Protein AF-A0ABD7L3B4-F1 (afdb_monomer_lite)

Structure (mmCIF, N/CA/C/O backbone):
data_AF-A0ABD7L3B4-F1
#
_entry.id   AF-A0ABD7L3B4-F1
#
loop_
_atom_site.group_PDB
_atom_site.id
_atom_site.type_symbol
_atom_site.label_atom_id
_atom_site.label_alt_id
_atom_site.label_comp_id
_atom_site.label_asym_id
_atom_site.label_entity_id
_atom_site.label_seq_id
_atom_site.pdbx_PDB_ins_code
_atom_site.Cartn_x
_atom_site.Cartn_y
_atom_site.Cartn_z
_atom_site.occupancy
_atom_site.B_iso_or_equiv
_atom_site.auth_seq_id
_atom_site.auth_comp_id
_atom_site.auth_asym_id
_atom_site.auth_atom_id
_atom_site.pdbx_PDB_model_num
ATOM 1 N N . MET A 1 1 ? 42.538 -1.163 22.822 1.00 56.12 1 MET A N 1
ATOM 2 C CA . MET A 1 1 ? 42.057 -1.159 21.427 1.00 56.12 1 MET A CA 1
ATOM 3 C C . MET A 1 1 ? 40.561 -0.920 21.520 1.00 56.12 1 MET A C 1
ATOM 5 O O . MET A 1 1 ? 39.911 -1.671 22.231 1.00 56.12 1 MET A O 1
ATOM 9 N N . SER A 1 2 ? 40.050 0.191 20.996 1.00 59.31 2 SER A N 1
ATOM 10 C CA . SER A 1 2 ? 38.614 0.494 21.022 1.00 59.31 2 SER A CA 1
ATOM 11 C C . SER A 1 2 ? 37.894 -0.407 20.018 1.00 59.31 2 SER A C 1
ATOM 13 O O . SER A 1 2 ? 38.242 -0.370 18.839 1.00 59.31 2 SER A O 1
ATOM 15 N N . ASP A 1 3 ? 36.933 -1.206 20.481 1.00 66.19 3 ASP A N 1
ATOM 16 C CA . ASP A 1 3 ? 36.069 -2.016 19.618 1.00 66.19 3 ASP A CA 1
ATOM 17 C C . ASP A 1 3 ? 35.254 -1.102 18.696 1.00 66.19 3 ASP A C 1
ATOM 19 O O . ASP A 1 3 ? 34.526 -0.221 19.157 1.00 66.19 3 ASP A O 1
ATOM 23 N N . ILE A 1 4 ? 35.394 -1.297 17.384 1.00 76.06 4 ILE A N 1
ATOM 24 C CA . ILE A 1 4 ? 34.558 -0.640 16.381 1.00 76.06 4 ILE A CA 1
ATOM 25 C C . ILE A 1 4 ? 33.362 -1.544 16.087 1.00 76.06 4 ILE A C 1
ATOM 27 O O . ILE A 1 4 ? 33.509 -2.658 15.590 1.00 76.06 4 ILE A O 1
ATOM 31 N N . THR A 1 5 ? 32.154 -1.074 16.386 1.00 68.62 5 THR A N 1
ATOM 32 C CA . THR A 1 5 ? 30.933 -1.721 15.898 1.00 68.62 5 THR A CA 1
ATOM 33 C C . THR A 1 5 ? 30.731 -1.292 14.446 1.00 68.62 5 THR A C 1
ATOM 35 O O . THR A 1 5 ? 30.412 -0.135 14.171 1.00 68.62 5 THR A O 1
ATOM 38 N N . ALA A 1 6 ? 30.987 -2.188 13.493 1.00 70.06 6 ALA A N 1
ATOM 39 C CA . ALA A 1 6 ? 30.764 -1.905 12.078 1.00 70.06 6 ALA A CA 1
ATOM 40 C C . ALA A 1 6 ? 29.253 -1.895 11.777 1.00 70.06 6 ALA A C 1
ATOM 42 O O . ALA A 1 6 ? 28.601 -2.932 11.856 1.00 70.06 6 ALA A O 1
ATOM 43 N N . ASN A 1 7 ? 28.703 -0.726 11.430 1.00 79.81 7 ASN A N 1
ATOM 44 C CA . ASN A 1 7 ? 27.262 -0.546 11.197 1.00 79.81 7 ASN A CA 1
ATOM 45 C C . ASN A 1 7 ? 26.837 -0.731 9.729 1.00 79.81 7 ASN A C 1
ATOM 47 O O . ASN A 1 7 ? 25.656 -0.930 9.461 1.00 79.81 7 ASN A O 1
ATOM 51 N N . VAL A 1 8 ? 27.770 -0.630 8.773 1.00 79.75 8 VAL A N 1
ATOM 52 C CA . VAL A 1 8 ? 27.461 -0.621 7.333 1.00 79.75 8 VAL A CA 1
ATOM 53 C C . VAL A 1 8 ? 28.414 -1.538 6.580 1.00 79.75 8 VAL A C 1
ATOM 55 O O . VAL A 1 8 ? 29.633 -1.402 6.675 1.00 79.75 8 VAL A O 1
ATOM 58 N N . VAL A 1 9 ? 27.845 -2.465 5.812 1.00 81.25 9 VAL A N 1
ATOM 59 C CA . VAL A 1 9 ? 28.594 -3.363 4.929 1.00 81.25 9 VAL A CA 1
ATOM 60 C C . VAL A 1 9 ? 28.810 -2.680 3.579 1.00 81.25 9 VAL A C 1
ATOM 62 O O . VAL A 1 9 ? 27.862 -2.182 2.972 1.00 81.25 9 VAL A O 1
ATOM 65 N N . VAL A 1 10 ? 30.049 -2.689 3.080 1.00 84.88 10 VAL A N 1
ATOM 66 C CA . VAL A 1 10 ? 30.363 -2.251 1.711 1.00 84.88 10 VAL A CA 1
ATOM 67 C C . VAL A 1 10 ? 29.842 -3.308 0.732 1.00 84.88 10 VAL A C 1
ATOM 69 O O . VAL A 1 10 ? 30.297 -4.450 0.756 1.00 84.88 10 VAL A O 1
ATOM 72 N N . SER A 1 11 ? 28.873 -2.947 -0.111 1.00 83.44 11 SER A N 1
ATOM 73 C CA . SER A 1 11 ? 28.251 -3.844 -1.098 1.00 83.44 11 SER A CA 1
ATOM 74 C C . SER A 1 11 ? 27.937 -3.107 -2.403 1.00 83.44 11 SER A C 1
ATOM 76 O O . SER A 1 11 ? 27.962 -1.878 -2.436 1.00 83.44 11 SER A O 1
ATOM 78 N N . MET A 1 12 ? 27.671 -3.853 -3.485 1.00 80.94 12 MET A N 1
ATOM 79 C CA . MET A 1 12 ? 27.253 -3.275 -4.766 1.00 80.94 12 MET A CA 1
ATOM 80 C C . MET A 1 12 ? 25.749 -2.960 -4.720 1.00 80.94 12 MET A C 1
ATOM 82 O O . MET A 1 12 ? 24.953 -3.897 -4.661 1.00 80.94 12 MET A O 1
ATOM 86 N N . PRO A 1 13 ? 25.331 -1.681 -4.771 1.00 80.69 13 PRO A N 1
ATOM 87 C CA . PRO A 1 13 ? 23.923 -1.310 -4.625 1.00 80.69 13 PRO A CA 1
ATOM 88 C C . PRO A 1 13 ? 23.110 -1.478 -5.919 1.00 80.69 13 PRO A C 1
ATOM 90 O O . PRO A 1 13 ? 21.886 -1.388 -5.893 1.00 80.69 13 PRO A O 1
ATOM 93 N N . SER A 1 14 ? 23.763 -1.684 -7.069 1.00 82.00 14 SER A N 1
ATOM 94 C CA . SER A 1 14 ? 23.075 -1.823 -8.355 1.00 82.00 14 SER A CA 1
ATOM 95 C C . SER A 1 14 ? 22.550 -3.238 -8.565 1.00 82.00 14 SER A C 1
ATOM 97 O O . SER A 1 14 ? 23.317 -4.201 -8.592 1.00 82.00 14 SER A O 1
ATOM 99 N N . GLN A 1 15 ? 21.241 -3.346 -8.781 1.00 86.19 15 GLN A N 1
ATOM 100 C CA . GLN A 1 15 ? 20.581 -4.612 -9.064 1.00 86.19 15 GLN A CA 1
ATOM 101 C C . GLN A 1 15 ? 20.799 -5.034 -10.524 1.00 86.19 15 GLN A C 1
ATOM 103 O O . GLN A 1 15 ? 20.589 -4.250 -11.451 1.00 86.19 15 GLN A O 1
ATOM 108 N N . LEU A 1 16 ? 21.179 -6.298 -10.717 1.00 91.31 16 LEU A N 1
ATOM 109 C CA . LEU A 1 16 ? 21.311 -6.936 -12.027 1.00 91.31 16 LEU A CA 1
ATOM 110 C C . LEU A 1 16 ? 20.087 -7.806 -12.349 1.00 91.31 16 LEU A C 1
ATOM 112 O O . LEU A 1 16 ? 19.478 -8.398 -11.453 1.00 91.31 16 LEU A O 1
ATOM 116 N N . PHE A 1 17 ? 19.761 -7.909 -13.637 1.00 93.94 17 PHE A N 1
ATOM 117 C CA . PHE A 1 17 ? 18.689 -8.736 -14.185 1.00 93.94 17 PHE A CA 1
ATOM 118 C C . PHE A 1 17 ? 19.269 -9.955 -14.909 1.00 93.94 17 PHE A C 1
ATOM 120 O O . PHE A 1 17 ? 20.085 -9.830 -15.830 1.00 93.94 17 PHE A O 1
ATOM 127 N N . THR A 1 18 ? 18.807 -11.145 -14.524 1.00 94.56 18 THR A N 1
ATOM 128 C CA . THR A 1 18 ? 19.180 -12.425 -15.144 1.00 94.56 18 THR A CA 1
ATOM 129 C C . THR A 1 18 ? 18.006 -13.083 -15.866 1.00 94.56 18 THR A C 1
ATOM 131 O O . THR A 1 18 ? 16.855 -12.711 -15.674 1.00 94.56 18 THR A O 1
ATOM 134 N N . LEU A 1 19 ? 18.279 -14.052 -16.738 1.00 93.19 19 LEU A N 1
ATOM 135 C CA . LEU A 1 19 ? 17.232 -14.853 -17.371 1.00 93.19 19 LEU A CA 1
ATOM 136 C C . LEU A 1 19 ? 16.524 -15.724 -16.324 1.00 93.19 19 LEU A C 1
ATOM 138 O O . LEU A 1 19 ? 17.152 -16.273 -15.420 1.00 93.19 19 LEU A O 1
ATOM 142 N N . ALA A 1 20 ? 15.222 -15.938 -16.498 1.00 90.94 20 ALA A N 1
ATOM 143 C CA . ALA A 1 20 ? 14.401 -16.670 -15.531 1.00 90.94 20 ALA A CA 1
ATOM 144 C C . ALA A 1 20 ? 14.759 -18.162 -15.418 1.00 90.94 20 ALA A C 1
ATOM 146 O O . ALA A 1 20 ? 14.477 -18.804 -14.410 1.00 90.94 20 ALA A O 1
ATOM 147 N N . ARG A 1 21 ? 15.365 -18.731 -16.468 1.00 91.56 21 ARG A N 1
ATOM 148 C CA . ARG A 1 21 ? 15.641 -20.176 -16.587 1.00 91.56 21 ARG A CA 1
ATOM 149 C C . ARG A 1 21 ? 17.126 -20.523 -16.654 1.00 91.56 21 ARG A C 1
ATOM 151 O O . ARG A 1 21 ? 17.475 -21.687 -16.820 1.00 91.56 21 ARG A O 1
ATOM 158 N N . SER A 1 22 ? 18.012 -19.532 -16.572 1.00 89.06 22 SER A N 1
ATOM 159 C CA . SER A 1 22 ? 19.458 -19.765 -16.594 1.00 89.06 22 SER A CA 1
ATOM 160 C C . SER A 1 22 ? 20.202 -18.594 -15.974 1.00 89.06 22 SER A C 1
ATOM 162 O O . SER A 1 22 ? 19.810 -17.447 -16.168 1.00 89.06 22 SER A O 1
ATOM 164 N N . PHE A 1 23 ? 21.318 -18.863 -15.302 1.00 92.19 23 PHE A N 1
ATOM 165 C CA . PHE A 1 23 ? 22.147 -17.819 -14.706 1.00 92.19 23 PHE A CA 1
ATOM 166 C C . PHE A 1 23 ? 22.982 -17.087 -15.771 1.00 92.19 23 PHE A C 1
ATOM 168 O O . PHE A 1 23 ? 24.170 -17.344 -15.956 1.00 92.19 23 PHE A O 1
ATOM 175 N N . LYS A 1 24 ? 22.320 -16.213 -16.532 1.00 92.88 24 LYS A N 1
ATOM 176 C CA . LYS A 1 24 ? 22.896 -15.339 -17.562 1.00 92.88 24 LYS A CA 1
ATOM 177 C C . LYS A 1 24 ? 22.220 -13.978 -17.489 1.00 92.88 24 LYS A C 1
ATOM 179 O O . LYS A 1 24 ? 21.045 -13.916 -17.142 1.00 92.88 24 LYS A O 1
ATOM 184 N N . ALA A 1 25 ? 22.932 -12.913 -17.839 1.00 93.44 25 ALA A N 1
ATOM 185 C CA . ALA A 1 25 ? 22.346 -11.581 -17.947 1.00 93.44 25 ALA A CA 1
ATOM 186 C C . ALA A 1 25 ? 21.208 -11.553 -18.981 1.00 93.44 25 ALA A C 1
ATOM 188 O O . ALA A 1 25 ? 21.301 -12.204 -20.026 1.00 93.44 25 ALA A O 1
ATOM 189 N N . VAL A 1 26 ? 20.173 -10.744 -18.731 1.00 95.50 26 VAL A N 1
ATOM 190 C CA . VAL A 1 26 ? 19.162 -10.394 -19.747 1.00 95.50 26 VAL A CA 1
ATOM 191 C C . VAL A 1 26 ? 19.751 -9.358 -20.714 1.00 95.50 26 VAL A C 1
ATOM 193 O O . VAL A 1 26 ? 19.297 -8.221 -20.801 1.00 95.50 26 VAL A O 1
ATOM 196 N N . ALA A 1 27 ? 20.830 -9.727 -21.404 1.00 94.44 27 ALA A N 1
ATOM 197 C CA . ALA A 1 27 ? 21.548 -8.833 -22.303 1.00 94.44 27 ALA A CA 1
ATOM 198 C C . ALA A 1 27 ? 20.632 -8.325 -23.424 1.00 94.44 27 ALA A C 1
ATOM 200 O O . ALA A 1 27 ? 19.925 -9.116 -24.049 1.00 94.44 27 ALA A O 1
ATOM 201 N N . ASN A 1 28 ? 20.665 -7.014 -23.685 1.00 94.75 28 ASN A N 1
ATOM 202 C CA . ASN A 1 28 ? 19.778 -6.325 -24.632 1.00 94.75 28 ASN A CA 1
ATOM 203 C C . ASN A 1 28 ? 18.282 -6.519 -24.330 1.00 94.75 28 ASN A C 1
ATOM 205 O O . ASN A 1 28 ? 17.437 -6.401 -25.220 1.00 94.75 28 ASN A O 1
ATOM 209 N N . GLY A 1 29 ? 17.958 -6.835 -23.076 1.00 96.06 29 GLY A N 1
ATOM 210 C CA . GLY A 1 29 ? 16.593 -6.913 -22.595 1.00 96.06 29 GLY A CA 1
ATOM 211 C C . GLY A 1 29 ? 15.938 -5.547 -22.445 1.00 96.06 29 GLY A C 1
ATOM 212 O O . GLY A 1 29 ? 16.572 -4.494 -22.560 1.00 96.06 29 GLY A O 1
ATOM 213 N N . LYS A 1 30 ? 14.639 -5.594 -22.166 1.00 97.50 30 LYS A N 1
ATOM 214 C CA . LYS A 1 30 ? 13.769 -4.432 -22.000 1.00 97.50 30 LYS A CA 1
ATOM 215 C C . LYS A 1 30 ? 13.005 -4.545 -20.694 1.00 97.50 30 LYS A C 1
ATOM 217 O O . LYS A 1 30 ? 12.468 -5.608 -20.384 1.00 97.50 30 LYS A O 1
ATOM 222 N N . ILE A 1 31 ? 12.921 -3.441 -19.968 1.00 97.38 31 ILE A N 1
ATOM 223 C CA . ILE A 1 31 ? 12.102 -3.314 -18.765 1.00 97.38 31 ILE A CA 1
ATOM 224 C C . ILE A 1 31 ? 10.985 -2.318 -19.060 1.00 97.38 31 ILE A C 1
ATOM 226 O O . ILE A 1 31 ? 11.235 -1.225 -19.577 1.00 97.38 31 ILE A O 1
ATOM 230 N N . TYR A 1 32 ? 9.762 -2.711 -18.722 1.00 97.88 32 TYR A N 1
ATOM 231 C CA . TYR A 1 32 ? 8.570 -1.875 -18.797 1.00 97.88 32 TYR A CA 1
ATOM 232 C C . TYR A 1 32 ? 8.001 -1.683 -17.398 1.00 97.88 32 TYR A C 1
ATOM 234 O O . TYR A 1 32 ? 7.943 -2.638 -16.624 1.00 97.88 32 TYR A O 1
ATOM 242 N N . ILE A 1 33 ? 7.555 -0.467 -17.114 1.00 97.62 33 ILE A N 1
ATOM 243 C CA . ILE A 1 33 ? 7.068 0.016 -15.829 1.00 97.62 33 ILE A CA 1
ATOM 244 C C . ILE A 1 33 ? 5.675 0.616 -16.021 1.00 97.62 33 ILE A C 1
ATOM 246 O O . ILE A 1 33 ? 5.474 1.490 -16.868 1.00 97.62 33 ILE A O 1
ATOM 250 N N . GLY A 1 34 ? 4.706 0.164 -15.234 1.00 96.62 34 GLY A N 1
ATOM 251 C CA . GLY A 1 34 ? 3.311 0.565 -15.398 1.00 96.62 34 GLY A CA 1
ATOM 252 C C . GLY A 1 34 ? 2.561 0.730 -14.092 1.00 96.62 34 GLY A C 1
ATOM 253 O O . GLY A 1 34 ? 3.128 0.654 -13.002 1.00 96.62 34 GLY A O 1
ATOM 254 N N . GLN A 1 35 ? 1.265 0.992 -14.215 1.00 93.69 35 GLN A N 1
ATOM 255 C CA . GLN A 1 35 ? 0.360 1.050 -13.075 1.00 93.69 35 GLN A CA 1
ATOM 256 C C . GLN A 1 35 ? 0.283 -0.323 -12.398 1.00 93.69 35 GLN A C 1
ATOM 258 O O . GLN A 1 35 ? 0.356 -1.362 -13.059 1.00 93.69 35 GLN A O 1
ATOM 263 N N . ILE A 1 36 ? 0.128 -0.320 -11.076 1.00 91.94 36 ILE A N 1
ATOM 264 C CA . ILE A 1 36 ? -0.026 -1.540 -10.276 1.00 91.94 36 ILE A CA 1
ATOM 265 C C . ILE A 1 36 ? -1.151 -2.412 -10.853 1.00 91.94 36 ILE A C 1
ATOM 267 O O . ILE A 1 36 ? -2.180 -1.897 -11.283 1.00 91.94 36 ILE A O 1
ATOM 271 N N . ASP A 1 37 ? -0.925 -3.725 -10.876 1.00 91.56 37 ASP A N 1
ATOM 272 C CA . ASP A 1 37 ? -1.861 -4.747 -11.363 1.00 91.56 37 ASP A CA 1
ATOM 273 C C . ASP A 1 37 ? -2.241 -4.631 -12.854 1.00 91.56 37 ASP A C 1
ATOM 275 O O . ASP A 1 37 ? -3.195 -5.262 -13.312 1.00 91.56 37 ASP A O 1
ATOM 279 N N . THR A 1 38 ? -1.466 -3.880 -13.645 1.00 94.12 38 THR A N 1
ATOM 280 C CA . THR A 1 38 ? -1.670 -3.733 -15.096 1.00 94.12 38 THR A CA 1
ATOM 281 C C . THR A 1 38 ? -0.469 -4.205 -15.913 1.00 94.12 38 THR A C 1
ATOM 283 O O . THR A 1 38 ? 0.665 -4.212 -15.428 1.00 94.12 38 THR A O 1
ATOM 286 N N . ASP A 1 39 ? -0.711 -4.559 -17.181 1.00 94.94 39 ASP A N 1
ATOM 287 C CA . ASP A 1 39 ? 0.341 -4.906 -18.141 1.00 94.94 39 ASP A CA 1
ATOM 288 C C . ASP A 1 39 ? 1.083 -3.642 -18.628 1.00 94.94 39 ASP A C 1
ATOM 290 O O . ASP A 1 39 ? 0.485 -2.834 -19.351 1.00 94.94 39 ASP A O 1
ATOM 294 N N . PRO A 1 40 ? 2.376 -3.467 -18.288 1.00 96.25 40 PRO A N 1
ATOM 295 C CA . PRO A 1 40 ? 3.146 -2.270 -18.621 1.00 96.25 40 PRO A CA 1
ATOM 296 C C . PRO A 1 40 ? 3.649 -2.244 -20.075 1.00 96.25 40 PRO A C 1
ATOM 298 O O . PRO A 1 40 ? 4.236 -1.251 -20.511 1.00 96.25 40 PRO A O 1
ATOM 301 N N . THR A 1 41 ? 3.446 -3.308 -20.859 1.00 95.00 41 THR A N 1
ATOM 302 C CA . THR A 1 41 ? 3.781 -3.292 -22.295 1.00 95.00 41 THR A CA 1
ATOM 303 C C . THR A 1 41 ? 2.811 -2.436 -23.109 1.00 95.00 41 THR A C 1
ATOM 305 O O . THR A 1 41 ? 3.165 -1.951 -24.185 1.00 95.00 41 THR A O 1
ATOM 308 N N . ILE A 1 42 ? 1.613 -2.191 -22.572 1.00 96.25 42 ILE A N 1
ATOM 309 C CA . ILE A 1 42 ? 0.595 -1.324 -23.159 1.00 96.25 42 ILE A CA 1
ATOM 310 C C . ILE A 1 42 ? 0.932 0.136 -22.808 1.00 96.25 42 ILE A C 1
ATOM 312 O O . ILE A 1 42 ? 0.937 0.477 -21.624 1.00 96.25 42 ILE A O 1
ATOM 316 N N . PRO A 1 43 ? 1.143 1.038 -23.788 1.00 95.00 43 PRO A N 1
ATOM 317 C CA . PRO A 1 43 ? 1.532 2.426 -23.514 1.00 95.00 43 PRO A CA 1
ATOM 318 C C . PRO A 1 43 ? 0.570 3.192 -22.596 1.00 95.00 43 PRO A C 1
ATOM 320 O O . PRO A 1 43 ? 1.005 4.025 -21.813 1.00 95.00 43 PRO A O 1
ATOM 323 N N . ALA A 1 44 ? -0.730 2.886 -22.648 1.00 96.56 44 ALA A N 1
ATOM 324 C CA . ALA A 1 44 ? -1.737 3.513 -21.787 1.00 96.56 44 ALA A CA 1
ATOM 325 C C . ALA A 1 44 ? -1.571 3.170 -20.293 1.00 96.56 44 ALA A C 1
ATOM 327 O O . ALA A 1 44 ? -2.001 3.938 -19.435 1.00 96.56 44 ALA A O 1
ATOM 328 N N . ASN A 1 45 ? -0.941 2.035 -19.991 1.00 96.31 45 ASN A N 1
ATOM 329 C CA . ASN A 1 45 ? -0.694 1.574 -18.628 1.00 96.31 45 ASN A CA 1
ATOM 330 C C . ASN A 1 45 ? 0.677 2.020 -18.107 1.00 96.31 45 ASN A C 1
ATOM 332 O O . ASN A 1 45 ? 0.966 1.848 -16.924 1.00 96.31 45 ASN A O 1
ATOM 336 N N . GLN A 1 46 ? 1.537 2.564 -18.972 1.00 96.69 46 GLN A N 1
ATOM 337 C CA . GLN A 1 46 ? 2.872 3.004 -18.589 1.00 96.69 46 GLN A CA 1
ATOM 338 C C . GLN A 1 46 ? 2.802 4.253 -17.717 1.00 96.69 46 GLN A C 1
ATOM 340 O O . GLN A 1 46 ? 1.992 5.155 -17.935 1.00 96.69 46 GLN A O 1
ATOM 345 N N . ILE A 1 47 ? 3.687 4.309 -16.728 1.00 95.62 47 ILE A N 1
ATOM 346 C CA . ILE A 1 47 ? 3.879 5.497 -15.896 1.00 95.62 47 ILE A CA 1
ATOM 347 C C . ILE A 1 47 ? 5.211 6.166 -16.231 1.00 95.62 47 ILE A C 1
ATOM 349 O O . ILE A 1 47 ? 6.099 5.565 -16.839 1.00 95.62 47 ILE A O 1
ATOM 353 N N . GLN A 1 48 ? 5.366 7.423 -15.830 1.00 96.56 48 GLN A N 1
ATOM 354 C CA . GLN A 1 48 ? 6.618 8.139 -16.041 1.00 96.56 48 GLN A CA 1
ATOM 355 C C . GLN A 1 48 ? 7.743 7.533 -15.189 1.00 96.56 48 GLN A C 1
ATOM 357 O O . GLN A 1 48 ? 7.599 7.372 -13.975 1.00 96.56 48 GLN A O 1
ATOM 362 N N . VAL A 1 49 ? 8.870 7.240 -15.838 1.00 96.19 49 VAL A N 1
ATOM 363 C CA . VAL A 1 49 ? 10.119 6.811 -15.196 1.00 96.19 49 VAL A CA 1
ATOM 364 C C . VAL A 1 49 ? 11.097 7.980 -15.195 1.00 96.19 49 VAL A C 1
ATOM 366 O O . VAL A 1 49 ? 11.143 8.754 -16.155 1.00 96.19 49 VAL A O 1
ATOM 369 N N . TYR A 1 50 ? 11.884 8.100 -14.133 1.00 96.44 50 TYR A N 1
ATOM 370 C CA . TYR A 1 50 ? 12.905 9.128 -13.994 1.00 96.44 50 TYR A CA 1
ATOM 371 C C . TYR A 1 50 ? 14.274 8.504 -13.750 1.00 96.44 50 TYR A C 1
ATOM 373 O O . TYR A 1 50 ? 14.382 7.416 -13.187 1.00 96.44 50 TYR A O 1
ATOM 381 N N . ILE A 1 51 ? 15.316 9.215 -14.154 1.00 94.38 51 ILE A N 1
ATOM 382 C CA . ILE A 1 51 ? 16.677 9.014 -13.670 1.00 94.38 51 ILE A CA 1
ATOM 383 C C . ILE A 1 51 ? 16.883 9.945 -12.485 1.00 94.38 51 ILE A C 1
ATOM 385 O O . ILE A 1 51 ? 16.570 11.128 -12.588 1.00 94.38 51 ILE A O 1
ATOM 389 N N . GLU A 1 52 ? 17.419 9.416 -11.393 1.00 91.12 52 GLU A N 1
ATOM 390 C CA . GLU A 1 52 ? 17.871 10.227 -10.262 1.00 91.12 52 GLU A CA 1
ATOM 391 C C . GLU A 1 52 ? 19.336 10.625 -10.488 1.00 91.12 52 GLU A C 1
ATOM 393 O O . GLU A 1 52 ? 20.212 9.759 -10.579 1.00 91.12 52 GLU A O 1
ATOM 398 N N . GLY A 1 53 ? 19.582 11.926 -10.642 1.00 86.69 53 GLY A N 1
ATOM 399 C CA . GLY A 1 53 ? 20.923 12.499 -10.752 1.00 86.69 53 GLY A CA 1
ATOM 400 C C . GLY A 1 53 ? 21.663 12.523 -9.413 1.00 86.69 53 GLY A C 1
ATOM 401 O O . GLY A 1 53 ? 21.083 12.274 -8.359 1.00 86.69 53 GLY A O 1
ATOM 402 N N . GLU A 1 54 ? 22.953 12.856 -9.445 1.00 84.81 54 GLU A N 1
ATOM 403 C CA . GLU A 1 54 ? 23.800 12.922 -8.240 1.00 84.81 54 GLU A CA 1
ATOM 404 C C . GLU A 1 54 ? 23.317 13.977 -7.231 1.00 84.81 54 GLU A C 1
ATOM 406 O O . GLU A 1 54 ? 23.420 13.769 -6.024 1.00 84.81 54 GLU A O 1
ATOM 411 N N . ASP A 1 55 ? 22.713 15.056 -7.730 1.00 86.19 55 ASP A N 1
ATOM 412 C CA . ASP A 1 55 ? 22.137 16.137 -6.925 1.00 86.19 55 ASP A CA 1
ATOM 413 C C . ASP A 1 55 ? 20.692 15.843 -6.458 1.00 86.19 55 ASP A C 1
ATOM 415 O O . ASP A 1 55 ? 20.068 16.670 -5.794 1.00 86.19 55 ASP A O 1
ATOM 419 N N . GLY A 1 56 ? 20.143 14.665 -6.793 1.00 84.62 56 GLY A N 1
ATOM 420 C CA . GLY A 1 56 ? 18.764 14.261 -6.482 1.00 84.62 56 GLY A CA 1
ATOM 421 C C . GLY A 1 56 ? 17.710 14.716 -7.501 1.00 84.62 56 GLY A C 1
ATOM 422 O O . GLY A 1 56 ? 16.524 14.435 -7.325 1.00 84.62 56 GLY A O 1
ATOM 423 N N . ASP A 1 57 ? 18.122 15.389 -8.578 1.00 90.19 57 ASP A N 1
ATOM 424 C CA . ASP A 1 57 ? 17.226 15.812 -9.656 1.00 90.19 57 ASP A CA 1
ATOM 425 C C . ASP A 1 57 ? 16.611 14.616 -10.397 1.00 90.19 57 ASP A C 1
ATOM 427 O O . ASP A 1 57 ? 17.283 13.626 -10.695 1.00 90.19 57 ASP A O 1
ATOM 431 N N . LEU A 1 58 ? 15.325 14.733 -10.746 1.00 93.81 58 LEU A N 1
ATOM 432 C CA . LEU A 1 58 ? 14.578 13.705 -11.471 1.00 93.81 58 LEU A CA 1
ATOM 433 C C . LEU A 1 58 ? 14.457 14.058 -12.956 1.00 93.81 58 LEU A C 1
ATOM 435 O O . LEU A 1 58 ? 13.672 14.924 -13.345 1.00 93.81 58 LEU A O 1
ATOM 439 N N . ILE A 1 59 ? 15.193 13.342 -13.804 1.00 94.25 59 ILE A N 1
ATOM 440 C CA . ILE A 1 59 ? 15.185 13.542 -15.258 1.00 94.25 59 ILE A CA 1
ATOM 441 C C . ILE A 1 59 ? 14.214 12.540 -15.898 1.00 94.25 59 ILE A C 1
ATOM 443 O O . ILE A 1 59 ? 14.455 11.335 -15.807 1.00 94.25 59 ILE A O 1
ATOM 447 N N . PRO A 1 60 ? 13.121 12.979 -16.549 1.00 95.12 60 PRO A N 1
ATOM 448 C CA . PRO A 1 60 ? 12.165 12.065 -17.166 1.00 95.12 60 PRO A CA 1
ATOM 449 C C . PRO A 1 60 ? 12.793 11.337 -18.357 1.00 95.12 60 PRO A C 1
ATOM 451 O O . PRO A 1 60 ? 13.457 11.945 -19.198 1.00 95.12 60 PRO A O 1
ATOM 454 N N . VAL A 1 61 ? 12.539 10.034 -18.452 1.00 95.44 61 VAL A N 1
ATOM 455 C CA . VAL A 1 61 ? 13.020 9.182 -19.544 1.00 95.44 61 VAL A CA 1
ATOM 456 C C . VAL A 1 61 ? 11.898 8.382 -20.183 1.00 95.44 61 VAL A C 1
ATOM 458 O O . VAL A 1 61 ? 10.869 8.102 -19.565 1.00 95.44 61 VAL A O 1
ATOM 461 N N . SER A 1 62 ? 12.096 8.021 -21.448 1.00 94.75 62 SER A N 1
ATOM 462 C CA . SER A 1 62 ? 11.175 7.159 -22.175 1.00 94.75 62 SER A CA 1
ATOM 463 C C . SER A 1 62 ? 11.375 5.690 -21.811 1.00 94.75 62 SER A C 1
ATOM 465 O O . SER A 1 62 ? 12.453 5.249 -21.410 1.00 94.75 62 SER A O 1
ATOM 467 N N . GLN A 1 63 ? 10.302 4.927 -21.981 1.00 96.56 63 GLN A N 1
ATOM 468 C CA . GLN A 1 63 ? 10.310 3.475 -21.893 1.00 96.56 63 GLN A CA 1
ATOM 469 C C . GLN A 1 63 ? 10.400 2.852 -23.298 1.00 96.56 63 GLN A C 1
ATOM 471 O O . GLN A 1 63 ? 9.965 3.480 -24.268 1.00 96.56 63 GLN A O 1
ATOM 476 N N . PRO A 1 64 ? 10.911 1.614 -23.442 1.00 96.50 64 PRO A N 1
ATOM 477 C CA . PRO A 1 64 ? 11.430 0.732 -22.391 1.00 96.50 64 PRO A CA 1
ATOM 478 C C . PRO A 1 64 ? 12.827 1.123 -21.900 1.00 96.50 64 PRO A C 1
ATOM 480 O O . PRO A 1 64 ? 13.628 1.685 -22.645 1.00 96.50 64 PRO A O 1
ATOM 483 N N . ILE A 1 65 ? 13.146 0.736 -20.666 1.00 96.81 65 ILE A N 1
ATOM 484 C CA . ILE A 1 65 ? 14.509 0.824 -20.130 1.00 96.81 65 ILE A CA 1
ATOM 485 C C . ILE A 1 65 ? 15.324 -0.336 -20.707 1.00 96.81 65 ILE A C 1
ATOM 487 O O . ILE A 1 65 ? 14.873 -1.484 -20.698 1.00 96.81 65 ILE A O 1
ATOM 491 N N . LEU A 1 66 ? 16.520 -0.044 -21.214 1.00 96.25 66 LEU A N 1
ATOM 492 C CA . LEU A 1 66 ? 17.388 -1.039 -21.840 1.00 96.25 66 LEU A CA 1
ATOM 493 C C . LEU A 1 66 ? 18.308 -1.700 -20.815 1.00 96.25 66 LEU A C 1
ATOM 495 O O . LEU A 1 66 ? 18.761 -1.057 -19.870 1.00 96.25 66 LEU A O 1
ATOM 499 N N . ILE A 1 67 ? 18.622 -2.976 -21.038 1.00 96.50 67 ILE A N 1
ATOM 500 C CA . ILE A 1 67 ? 19.562 -3.747 -20.220 1.00 96.50 67 ILE A CA 1
ATOM 501 C C . ILE A 1 67 ? 20.845 -3.999 -21.021 1.00 96.50 67 ILE A C 1
ATOM 503 O O . ILE A 1 67 ? 20.797 -4.518 -22.139 1.00 96.50 67 ILE A O 1
ATOM 507 N N . ASN A 1 68 ? 22.008 -3.656 -20.462 1.00 94.81 68 ASN A N 1
ATOM 508 C CA . ASN A 1 68 ? 23.297 -3.899 -21.116 1.00 94.81 68 ASN A CA 1
ATOM 509 C C . ASN A 1 68 ? 23.727 -5.379 -21.053 1.00 94.81 68 ASN A C 1
ATOM 511 O O . ASN A 1 68 ? 23.084 -6.221 -20.427 1.00 94.81 68 ASN A O 1
ATOM 515 N N . ALA A 1 69 ? 24.864 -5.708 -21.671 1.00 94.69 69 ALA A N 1
ATOM 516 C CA . ALA A 1 69 ? 25.402 -7.072 -21.683 1.00 94.69 69 ALA A CA 1
ATOM 517 C C . ALA A 1 69 ? 25.734 -7.639 -20.285 1.00 94.69 69 ALA A C 1
ATOM 519 O O . ALA A 1 69 ? 25.761 -8.856 -20.114 1.00 94.69 69 ALA A O 1
ATOM 520 N N . GLY A 1 70 ? 25.967 -6.773 -19.293 1.00 92.50 70 GLY A N 1
ATOM 521 C CA . GLY A 1 70 ? 26.210 -7.154 -17.900 1.00 92.50 70 GLY A CA 1
ATOM 522 C C . GLY A 1 70 ? 24.937 -7.394 -17.083 1.00 92.50 70 GLY A C 1
ATOM 523 O O . GLY A 1 70 ? 25.039 -7.809 -15.933 1.00 92.50 70 GLY A O 1
ATOM 524 N N . GLY A 1 71 ? 23.752 -7.154 -17.654 1.00 93.94 71 GLY A N 1
ATOM 525 C CA . GLY A 1 71 ? 22.473 -7.311 -16.959 1.00 93.94 71 GLY A CA 1
ATOM 526 C C . GLY A 1 71 ? 22.035 -6.072 -16.177 1.00 93.94 71 GLY A C 1
ATOM 527 O O . GLY A 1 71 ? 21.105 -6.167 -15.382 1.00 93.94 71 GLY A O 1
ATOM 528 N N . TYR A 1 72 ? 22.674 -4.920 -16.387 1.00 95.62 72 TYR A N 1
ATOM 529 C CA . TYR A 1 72 ? 22.323 -3.677 -15.700 1.00 95.62 72 TYR A CA 1
ATOM 530 C C . TYR A 1 72 ? 21.384 -2.811 -16.541 1.00 95.62 72 TYR A C 1
ATOM 532 O O . TYR A 1 72 ? 21.584 -2.724 -17.758 1.00 95.62 72 TYR A O 1
ATOM 540 N N . PRO A 1 73 ? 20.404 -2.132 -15.917 1.00 95.19 73 PRO A N 1
ATOM 541 C CA . PRO A 1 73 ? 19.620 -1.114 -16.596 1.00 95.19 73 PRO A CA 1
ATOM 542 C C . PRO A 1 73 ? 20.523 0.070 -16.959 1.00 95.19 73 PRO A C 1
ATOM 544 O O . PRO A 1 73 ? 21.338 0.520 -16.148 1.00 95.19 73 PRO A O 1
ATOM 547 N N . VAL A 1 74 ? 20.396 0.560 -18.191 1.00 94.94 74 VAL A N 1
ATOM 548 C CA . VAL A 1 74 ? 21.254 1.621 -18.719 1.00 94.94 74 VAL A CA 1
ATOM 549 C C . VAL A 1 74 ? 20.477 2.735 -19.399 1.00 94.94 74 VAL A C 1
ATOM 551 O O . VAL A 1 74 ? 19.469 2.501 -20.065 1.00 94.94 74 VAL A O 1
ATOM 554 N N . TYR A 1 75 ? 21.014 3.947 -19.293 1.00 93.94 75 TYR A N 1
ATOM 555 C CA . TYR A 1 75 ? 20.619 5.094 -20.097 1.00 93.94 75 TYR A CA 1
ATOM 556 C C . TYR A 1 75 ? 21.832 5.617 -20.859 1.00 93.94 75 TYR A C 1
ATOM 558 O O . TYR A 1 75 ? 22.896 5.826 -20.282 1.00 93.94 75 TYR A O 1
ATOM 566 N N . ASN A 1 76 ? 21.699 5.775 -22.177 1.00 91.44 76 ASN A N 1
ATOM 567 C CA . ASN A 1 76 ? 22.794 6.202 -23.056 1.00 91.44 76 ASN A CA 1
ATOM 568 C C . ASN A 1 76 ? 24.110 5.405 -22.853 1.00 91.44 76 ASN A C 1
ATOM 570 O O . ASN A 1 76 ? 25.209 5.952 -22.901 1.00 91.44 76 ASN A O 1
ATOM 574 N N . GLY A 1 77 ? 23.993 4.101 -22.568 1.00 89.88 77 GLY A N 1
ATOM 575 C CA . GLY A 1 77 ? 25.123 3.192 -22.335 1.00 89.88 77 GLY A CA 1
ATOM 576 C C . GLY A 1 77 ? 25.720 3.214 -20.921 1.00 89.88 77 GLY A C 1
ATOM 577 O O . GLY A 1 77 ? 26.548 2.358 -20.615 1.00 89.88 77 GLY A O 1
ATOM 578 N N . GLN A 1 78 ? 25.290 4.124 -20.047 1.00 91.50 78 GLN A N 1
ATOM 579 C CA . GLN A 1 78 ? 25.742 4.199 -18.657 1.00 91.50 78 GLN A CA 1
ATOM 580 C C . GLN A 1 78 ? 24.788 3.455 -17.726 1.00 91.50 78 GLN A C 1
ATOM 582 O O . GLN A 1 78 ? 23.581 3.461 -17.946 1.00 91.50 78 GLN A O 1
ATOM 587 N N . ILE A 1 79 ? 25.327 2.809 -16.687 1.00 92.19 79 ILE A N 1
ATOM 588 C CA . ILE A 1 79 ? 24.514 2.201 -15.626 1.00 92.19 79 ILE A CA 1
ATOM 589 C C . ILE A 1 79 ? 23.892 3.333 -14.821 1.00 92.19 79 ILE A C 1
ATOM 591 O O . ILE A 1 79 ? 24.606 4.191 -14.306 1.00 92.19 79 ILE A O 1
ATOM 595 N N . THR A 1 80 ? 22.568 3.333 -14.726 1.00 90.81 80 THR A N 1
ATOM 596 C CA . THR A 1 80 ? 21.826 4.459 -14.162 1.00 90.81 80 THR A CA 1
ATOM 597 C C . THR A 1 80 ? 20.747 3.970 -13.207 1.00 90.81 80 THR A C 1
ATOM 599 O O . THR A 1 80 ? 20.162 2.903 -13.399 1.00 90.81 80 THR A O 1
ATOM 602 N N . LYS A 1 81 ? 20.484 4.757 -12.161 1.00 90.75 81 LYS A N 1
ATOM 603 C CA . LYS A 1 81 ? 19.401 4.506 -11.214 1.00 90.75 81 LYS A CA 1
ATOM 604 C C . LYS A 1 81 ? 18.092 5.056 -11.776 1.00 90.75 81 LYS A C 1
ATOM 606 O O . LYS A 1 81 ? 17.956 6.260 -11.974 1.00 90.75 81 LYS A O 1
ATOM 611 N N . PHE A 1 82 ? 17.138 4.161 -12.012 1.00 93.25 82 PHE A N 1
ATOM 612 C CA . PHE A 1 82 ? 15.787 4.512 -12.441 1.00 93.25 82 PHE A CA 1
ATOM 613 C C . PHE A 1 82 ? 14.842 4.489 -11.243 1.00 93.25 82 PHE A C 1
ATOM 615 O O . PHE A 1 82 ? 14.886 3.560 -10.435 1.00 93.25 82 PHE A O 1
ATOM 622 N N . VAL A 1 83 ? 13.986 5.500 -11.140 1.00 92.50 83 VAL A N 1
ATOM 623 C CA . VAL A 1 83 ? 13.043 5.680 -10.035 1.00 92.50 83 VAL A CA 1
ATOM 624 C C . VAL A 1 83 ? 11.659 6.074 -10.551 1.00 92.50 83 VAL A C 1
ATOM 626 O O . VAL A 1 83 ? 11.504 6.637 -11.638 1.00 92.50 83 VAL A O 1
ATOM 629 N N . THR A 1 84 ? 10.637 5.774 -9.753 1.00 92.25 84 THR A N 1
ATOM 630 C CA . THR A 1 84 ? 9.248 6.188 -9.974 1.00 92.25 84 THR A CA 1
ATOM 631 C C . THR A 1 84 ? 8.732 6.905 -8.735 1.00 92.25 84 THR A C 1
ATOM 633 O O . THR A 1 84 ? 9.201 6.661 -7.628 1.00 92.25 84 THR A O 1
ATOM 636 N N . VAL A 1 85 ? 7.734 7.770 -8.913 1.00 87.19 85 VAL A N 1
ATOM 637 C CA . VAL A 1 85 ? 7.118 8.508 -7.794 1.00 87.19 85 VAL A CA 1
ATOM 638 C C . VAL A 1 85 ? 6.148 7.633 -6.991 1.00 87.19 85 VAL A C 1
ATOM 640 O O . VAL A 1 85 ? 5.987 7.830 -5.795 1.00 87.19 85 VAL A O 1
ATOM 643 N N . LYS A 1 86 ? 5.486 6.674 -7.646 1.00 84.44 86 LYS A N 1
ATOM 644 C CA . LYS A 1 86 ? 4.471 5.792 -7.046 1.00 84.44 86 LYS A CA 1
ATOM 645 C C . LYS A 1 86 ? 4.886 4.327 -7.158 1.00 84.44 86 LYS A C 1
ATOM 647 O O . LYS A 1 86 ? 5.803 4.012 -7.929 1.00 84.44 86 LYS A O 1
ATOM 652 N N . GLY A 1 87 ? 4.191 3.443 -6.438 1.00 88.38 87 GLY A N 1
ATOM 653 C CA . GLY A 1 87 ? 4.285 2.004 -6.675 1.00 88.38 87 GLY A CA 1
ATOM 654 C C . GLY A 1 87 ? 3.925 1.646 -8.122 1.00 88.38 87 GLY A C 1
ATOM 655 O O . GLY A 1 87 ? 3.156 2.352 -8.782 1.00 88.38 87 GLY A O 1
ATOM 656 N N . HIS A 1 88 ? 4.525 0.576 -8.641 1.00 93.56 88 HIS A N 1
ATOM 657 C CA . HIS A 1 88 ? 4.431 0.225 -10.055 1.00 93.56 88 HIS A CA 1
ATOM 658 C C . HIS A 1 88 ? 4.469 -1.282 -10.298 1.00 93.56 88 HIS A C 1
ATOM 660 O O . HIS A 1 88 ? 5.044 -2.048 -9.515 1.00 93.56 88 HIS A O 1
ATOM 666 N N . SER A 1 89 ? 3.881 -1.686 -11.424 1.00 95.31 89 SER A N 1
ATOM 667 C CA . SER A 1 89 ? 4.107 -2.998 -12.020 1.00 95.31 89 SER A CA 1
ATOM 668 C C . SER A 1 89 ? 5.377 -2.971 -12.870 1.00 95.31 89 SER A C 1
ATOM 670 O O . SER A 1 89 ? 5.787 -1.922 -13.377 1.00 95.31 89 SER A O 1
ATOM 672 N N . MET A 1 90 ? 6.015 -4.127 -13.033 1.00 96.44 90 MET A N 1
ATOM 673 C CA . MET A 1 90 ? 7.205 -4.271 -13.8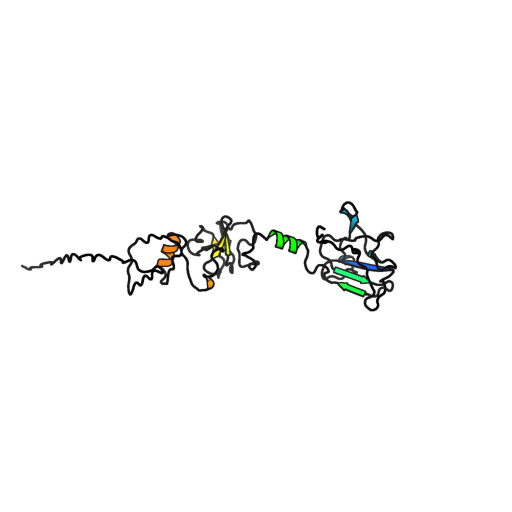67 1.00 96.44 90 MET A CA 1
ATOM 674 C C . MET A 1 90 ? 7.145 -5.547 -14.691 1.00 96.44 90 MET A C 1
ATOM 676 O O . MET A 1 90 ? 6.841 -6.621 -14.175 1.00 96.44 90 MET A O 1
ATOM 680 N N . SER A 1 91 ? 7.523 -5.451 -15.962 1.00 96.88 91 SER A N 1
ATOM 681 C CA . SER A 1 91 ? 7.801 -6.623 -16.790 1.00 96.88 91 SER A CA 1
ATOM 682 C C . SER A 1 91 ? 9.195 -6.541 -17.397 1.00 96.88 91 SER A C 1
ATOM 684 O O . SER A 1 91 ? 9.653 -5.466 -17.788 1.00 96.88 91 SER A O 1
ATOM 686 N N . VAL A 1 92 ? 9.863 -7.689 -17.468 1.00 97.00 92 VAL A N 1
ATOM 687 C CA . VAL A 1 92 ? 11.219 -7.823 -17.998 1.00 97.00 92 VAL A CA 1
ATOM 688 C C . VAL A 1 92 ? 11.185 -8.791 -19.170 1.00 97.00 92 VAL A C 1
ATOM 690 O O . VAL A 1 92 ? 10.767 -9.939 -19.014 1.00 97.00 92 VAL A O 1
ATOM 693 N N . TYR A 1 93 ? 11.653 -8.335 -20.325 1.00 97.62 93 TYR A N 1
ATOM 694 C CA . TYR A 1 93 ? 11.752 -9.105 -21.560 1.00 97.62 93 TYR A CA 1
ATOM 695 C C . 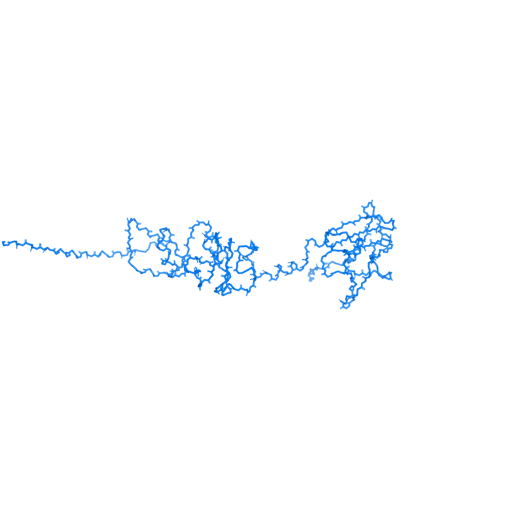TYR A 1 93 ? 13.210 -9.265 -21.973 1.00 97.62 93 TYR A C 1
ATOM 697 O O . TYR A 1 93 ? 14.020 -8.357 -21.783 1.00 97.62 93 TYR A O 1
ATOM 705 N N . ASP A 1 94 ? 13.544 -10.411 -22.559 1.00 96.19 94 ASP A N 1
ATOM 706 C CA . ASP A 1 94 ? 14.852 -10.618 -23.175 1.00 96.19 94 ASP A CA 1
ATOM 707 C C . ASP A 1 94 ? 14.942 -10.019 -24.590 1.00 96.19 94 ASP A C 1
ATOM 709 O O . ASP A 1 94 ? 13.982 -9.459 -25.127 1.00 96.19 94 ASP A O 1
ATOM 713 N N . ALA A 1 95 ? 16.121 -10.138 -25.205 1.00 95.12 95 ALA A N 1
ATOM 714 C CA . ALA A 1 95 ? 16.380 -9.650 -26.558 1.00 95.12 95 ALA A CA 1
ATOM 715 C C . ALA A 1 95 ? 15.494 -10.301 -27.639 1.00 95.12 95 ALA A C 1
ATOM 717 O O . ALA A 1 95 ? 15.323 -9.726 -28.713 1.00 95.12 95 ALA A O 1
ATOM 718 N N . TYR A 1 96 ? 14.930 -11.482 -27.366 1.00 94.88 96 TYR A N 1
ATOM 719 C CA . TYR A 1 96 ? 14.044 -12.207 -28.277 1.00 94.88 96 TYR A CA 1
ATOM 720 C C . TYR A 1 96 ? 12.565 -11.868 -28.049 1.00 94.88 96 TYR A C 1
ATOM 722 O O . TYR A 1 96 ? 11.700 -12.421 -28.726 1.00 94.88 96 TYR A O 1
ATOM 730 N N . GLY A 1 97 ? 12.258 -10.960 -27.115 1.00 93.44 97 GLY A N 1
ATOM 731 C CA . GLY A 1 97 ? 10.888 -10.591 -26.771 1.00 93.44 97 GLY A CA 1
ATOM 732 C C . GLY A 1 97 ? 10.176 -11.634 -25.910 1.00 93.44 97 GLY A C 1
ATOM 733 O O . GLY A 1 97 ? 8.951 -11.601 -25.813 1.00 93.44 97 GLY A O 1
ATOM 734 N N . VAL A 1 98 ? 10.910 -12.546 -25.266 1.00 95.56 98 VAL A N 1
ATOM 735 C CA . VAL A 1 98 ? 10.339 -13.512 -24.322 1.00 95.56 98 VAL A CA 1
ATOM 736 C C . VAL A 1 98 ? 10.329 -12.907 -22.923 1.00 95.56 98 VAL A C 1
ATOM 738 O O . VAL A 1 98 ? 11.360 -12.454 -22.414 1.00 95.56 98 VAL A O 1
ATOM 741 N N . GLN A 1 99 ? 9.157 -12.922 -22.286 1.00 95.56 99 GLN A N 1
ATOM 742 C CA . GLN A 1 99 ? 8.989 -12.454 -20.914 1.00 95.56 99 GLN A CA 1
ATOM 743 C C . GLN A 1 99 ? 9.788 -13.340 -19.952 1.00 95.56 99 GLN A C 1
ATOM 745 O O . GLN A 1 99 ? 9.585 -14.552 -19.885 1.00 95.56 99 GLN A O 1
ATOM 750 N N . GLN A 1 100 ? 10.691 -12.720 -19.198 1.00 94.81 100 GLN A N 1
ATOM 751 C CA . GLN A 1 100 ? 11.458 -13.374 -18.140 1.00 94.81 100 GLN A CA 1
ATOM 752 C C . GLN A 1 100 ? 10.731 -13.250 -16.803 1.00 94.81 100 GLN A C 1
ATOM 754 O O . GLN A 1 100 ? 10.533 -14.246 -16.113 1.00 94.81 100 GLN A O 1
ATOM 759 N N . PHE A 1 101 ? 10.290 -12.037 -16.463 1.00 94.81 101 PHE A N 1
ATOM 760 C CA . PHE A 1 101 ? 9.608 -11.764 -15.202 1.00 94.81 101 PHE A CA 1
ATOM 761 C C . PHE A 1 101 ? 8.439 -10.805 -15.382 1.00 94.81 101 PHE A C 1
ATOM 763 O O . PHE A 1 101 ? 8.463 -9.919 -16.242 1.00 94.81 101 PHE A O 1
ATOM 770 N N . TYR A 1 102 ? 7.451 -10.965 -14.509 1.00 95.12 102 TYR A N 1
ATOM 771 C CA . TYR A 1 102 ? 6.360 -10.027 -14.309 1.00 95.12 102 TYR A CA 1
ATOM 772 C C . TYR A 1 102 ? 6.102 -9.872 -12.816 1.00 95.12 102 TYR A C 1
ATOM 774 O O . TYR A 1 102 ? 5.943 -10.862 -12.102 1.00 95.12 102 TYR A O 1
ATOM 782 N N . PHE A 1 103 ? 6.052 -8.625 -12.371 1.00 93.81 103 PHE A N 1
ATOM 783 C CA . PHE A 1 103 ? 5.720 -8.243 -11.012 1.00 93.81 103 PHE A CA 1
ATOM 784 C C . PHE A 1 103 ? 4.503 -7.317 -11.082 1.00 93.81 103 PHE A C 1
ATOM 786 O O . PHE A 1 103 ? 4.641 -6.197 -11.580 1.00 93.81 103 PHE A O 1
ATOM 793 N N . PRO A 1 104 ? 3.318 -7.752 -10.618 1.00 90.38 104 PRO A N 1
ATOM 794 C CA . PRO A 1 104 ? 2.115 -6.918 -10.656 1.00 90.38 104 PRO A CA 1
ATOM 795 C C . PRO A 1 104 ? 2.238 -5.694 -9.735 1.00 90.38 104 PRO A C 1
ATOM 797 O O . PRO A 1 104 ? 1.715 -4.629 -10.052 1.00 90.38 104 PRO A O 1
ATOM 800 N N . ASN A 1 105 ? 2.998 -5.821 -8.644 1.00 90.38 105 ASN A N 1
ATOM 801 C CA . ASN A 1 105 ? 3.363 -4.732 -7.748 1.00 90.38 105 ASN A CA 1
ATOM 802 C C . ASN A 1 105 ? 4.735 -5.016 -7.108 1.00 90.38 105 ASN A C 1
ATOM 804 O O . ASN A 1 105 ? 4.875 -6.010 -6.395 1.00 90.38 105 ASN A O 1
ATOM 808 N N . ILE A 1 106 ? 5.749 -4.176 -7.359 1.00 84.38 106 ILE A N 1
ATOM 809 C CA . ILE A 1 106 ? 7.085 -4.338 -6.745 1.00 84.38 106 ILE A CA 1
ATOM 810 C C . ILE A 1 106 ? 7.075 -3.952 -5.264 1.00 84.38 106 ILE A C 1
ATOM 812 O O . ILE A 1 106 ? 7.652 -4.637 -4.420 1.00 84.38 106 ILE A O 1
ATOM 816 N N . LEU A 1 107 ? 6.427 -2.837 -4.949 1.00 72.06 107 LEU A N 1
ATOM 817 C CA . LEU A 1 107 ? 6.280 -2.332 -3.596 1.00 72.06 107 LEU A CA 1
ATOM 818 C C . LEU A 1 107 ? 4.962 -2.886 -3.067 1.00 72.06 107 LEU A C 1
ATOM 820 O O . LEU A 1 107 ? 3.947 -2.197 -3.070 1.00 72.06 107 LEU A O 1
ATOM 824 N N . GLY A 1 108 ? 4.963 -4.144 -2.610 1.00 55.72 108 GLY A N 1
ATOM 825 C CA . GLY A 1 108 ? 3.792 -4.742 -1.948 1.00 55.72 108 GLY A CA 1
ATOM 826 C C . GLY A 1 108 ? 3.198 -3.851 -0.836 1.00 55.72 108 GLY A C 1
ATOM 827 O O . GLY A 1 108 ? 2.024 -3.991 -0.513 1.00 55.72 108 GLY A O 1
ATOM 828 N N . TYR A 1 109 ? 3.992 -2.896 -0.327 1.00 50.59 109 TYR A N 1
ATOM 829 C CA . TYR A 1 109 ? 3.584 -1.723 0.445 1.00 50.59 109 TYR A CA 1
ATOM 830 C C . TYR A 1 109 ? 4.341 -0.480 -0.052 1.00 50.59 109 TYR A C 1
ATOM 832 O O . TYR A 1 109 ? 5.563 -0.528 -0.206 1.00 50.59 109 TYR A O 1
ATOM 840 N N . GLU A 1 110 ? 3.653 0.644 -0.274 1.00 55.53 110 GLU A N 1
ATOM 841 C CA . GLU A 1 110 ? 4.322 1.919 -0.566 1.00 55.53 110 GLU A CA 1
ATOM 842 C C . GLU A 1 110 ? 5.067 2.413 0.696 1.00 55.53 110 GLU A C 1
ATOM 844 O O . GLU A 1 110 ? 4.481 2.394 1.781 1.00 55.53 110 GLU A O 1
ATOM 849 N N . PRO A 1 111 ? 6.334 2.868 0.615 1.00 51.38 111 PRO A N 1
ATOM 850 C CA . PRO A 1 111 ? 7.090 3.361 1.774 1.00 51.38 111 PRO A CA 1
ATOM 851 C C . PRO A 1 111 ? 6.385 4.514 2.498 1.00 51.38 111 PRO A C 1
ATOM 853 O O . PRO A 1 111 ? 6.511 4.644 3.714 1.00 51.38 111 PRO A O 1
ATOM 856 N N . ASP A 1 112 ? 5.583 5.297 1.773 1.00 54.59 112 ASP A N 1
ATOM 857 C CA . ASP A 1 112 ? 4.718 6.336 2.335 1.00 54.59 112 ASP A CA 1
ATOM 858 C C . ASP A 1 112 ? 3.668 5.770 3.293 1.00 54.59 112 ASP A C 1
ATOM 860 O O . ASP A 1 112 ? 3.341 6.413 4.291 1.00 54.59 112 ASP A O 1
ATOM 864 N N . GLN A 1 113 ? 3.197 4.536 3.084 1.00 50.94 113 GLN A N 1
ATOM 865 C CA . GLN A 1 113 ? 2.366 3.866 4.080 1.00 50.94 113 GLN A CA 1
ATOM 866 C C . GLN A 1 113 ? 3.172 3.569 5.341 1.00 50.94 113 GLN A C 1
ATOM 868 O O . GLN A 1 113 ? 2.672 3.810 6.437 1.00 50.94 113 GLN A O 1
ATOM 873 N N . PHE A 1 114 ? 4.434 3.148 5.217 1.00 51.00 114 PHE A N 1
ATOM 874 C CA . PHE A 1 114 ? 5.283 2.912 6.384 1.00 51.00 114 PHE A CA 1
ATOM 875 C C . PHE A 1 114 ? 5.608 4.210 7.142 1.00 51.00 114 PHE A C 1
ATOM 877 O O . PHE A 1 114 ? 5.487 4.260 8.367 1.00 51.00 114 PHE A O 1
ATOM 884 N N . ALA A 1 115 ? 5.934 5.291 6.428 1.00 53.41 115 ALA A N 1
ATOM 885 C CA . ALA A 1 115 ? 6.131 6.617 7.009 1.00 53.41 115 ALA A CA 1
ATOM 886 C C . ALA A 1 115 ? 4.842 7.150 7.653 1.00 53.41 115 ALA A C 1
ATOM 888 O O . ALA A 1 115 ? 4.899 7.698 8.750 1.00 53.41 115 ALA A O 1
ATOM 889 N N . SER A 1 116 ? 3.672 6.914 7.049 1.00 51.22 116 SER A N 1
ATOM 890 C CA . SER A 1 116 ? 2.382 7.233 7.668 1.00 51.22 116 SER A CA 1
ATOM 891 C C . SER A 1 116 ? 2.153 6.421 8.949 1.00 51.22 116 SER A C 1
ATOM 893 O O . SER A 1 116 ? 1.768 6.989 9.968 1.00 51.22 116 SER A O 1
ATOM 895 N N . THR A 1 117 ? 2.503 5.128 8.967 1.00 49.94 117 THR A N 1
ATOM 896 C CA . THR A 1 117 ? 2.406 4.291 10.173 1.00 49.94 117 THR A CA 1
ATOM 897 C C . THR A 1 117 ? 3.428 4.663 11.252 1.00 49.94 117 THR A C 1
ATOM 899 O O . THR A 1 117 ? 3.121 4.540 12.435 1.00 49.94 117 THR A O 1
ATOM 902 N N . LEU A 1 118 ? 4.611 5.174 10.886 1.00 50.31 118 LEU A N 1
ATOM 903 C CA . LEU A 1 118 ? 5.625 5.660 11.832 1.00 50.31 118 LEU A CA 1
ATOM 904 C C . LEU A 1 118 ? 5.336 7.075 12.348 1.00 50.31 118 LEU A C 1
ATOM 906 O O . LEU A 1 118 ? 5.630 7.374 13.502 1.00 50.31 118 LEU A O 1
ATOM 910 N N . ASN A 1 119 ? 4.712 7.942 11.551 1.00 47.19 119 ASN A N 1
ATOM 911 C CA . ASN A 1 119 ? 4.231 9.250 12.015 1.00 47.19 119 ASN A CA 1
ATOM 912 C C . ASN A 1 119 ? 3.027 9.099 12.972 1.00 47.19 119 ASN A C 1
ATOM 914 O O . ASN A 1 119 ? 2.705 9.990 13.754 1.00 47.19 119 ASN A O 1
ATOM 918 N N . LEU A 1 120 ? 2.420 7.908 12.993 1.00 46.59 120 LEU A N 1
ATOM 919 C CA . LEU A 1 120 ? 1.465 7.461 14.001 1.00 46.59 120 LEU A CA 1
ATOM 920 C C . LEU A 1 120 ? 2.132 6.885 15.277 1.00 46.59 120 LEU A C 1
ATOM 922 O O . LEU A 1 120 ? 1.442 6.301 16.104 1.00 46.59 120 LEU A O 1
ATOM 926 N N . SER A 1 121 ? 3.443 7.035 15.509 1.00 45.25 121 SER A N 1
ATOM 927 C CA . SER A 1 121 ? 4.136 6.407 16.660 1.00 45.25 121 SER A CA 1
ATOM 928 C C . SER A 1 121 ? 3.824 7.037 18.038 1.00 45.25 121 SER A C 1
ATOM 930 O O . SER A 1 121 ? 4.175 6.477 19.078 1.00 45.25 121 SER A O 1
ATOM 932 N N . TRP A 1 122 ? 3.047 8.128 18.091 1.00 45.31 122 TRP A N 1
ATOM 933 C CA . TRP A 1 122 ? 2.362 8.547 19.328 1.00 45.31 122 TRP A CA 1
ATOM 934 C C . TRP A 1 122 ? 1.076 7.728 19.617 1.00 45.31 122 TRP A C 1
ATOM 936 O O . TRP A 1 122 ? 0.534 7.814 20.716 1.00 45.31 122 TRP A O 1
ATOM 946 N N . LEU A 1 123 ? 0.602 6.881 18.686 1.00 50.53 123 LEU A N 1
ATOM 947 C CA . LEU A 1 123 ? -0.581 6.006 18.803 1.00 50.53 123 LEU A CA 1
ATOM 948 C C . LEU A 1 123 ? -0.254 4.558 19.242 1.00 50.53 123 LEU A C 1
ATOM 950 O O . LEU A 1 123 ? -0.826 3.596 18.726 1.00 50.53 123 LEU A O 1
ATOM 954 N N . ARG A 1 124 ? 0.585 4.342 20.264 1.00 46.72 124 ARG A N 1
ATOM 955 C CA . ARG A 1 124 ? 0.795 2.987 20.839 1.00 46.72 124 ARG A CA 1
ATOM 956 C C . ARG A 1 124 ? -0.421 2.389 21.584 1.00 46.72 124 ARG A C 1
ATOM 958 O O . ARG A 1 124 ? -0.278 1.352 22.222 1.00 46.72 124 ARG A O 1
ATOM 965 N N . GLY A 1 125 ? -1.611 2.989 21.493 1.00 47.84 125 GLY A N 1
ATOM 966 C CA . GLY A 1 125 ? -2.845 2.476 22.110 1.00 47.84 125 GLY A CA 1
ATOM 967 C C . GLY A 1 125 ? -4.028 2.243 21.163 1.00 47.84 125 GLY A C 1
ATOM 968 O O . GLY A 1 125 ? -5.081 1.831 21.632 1.00 47.84 125 GLY A O 1
ATOM 969 N N . MET A 1 126 ? -3.904 2.520 19.859 1.00 49.53 126 MET A N 1
ATOM 970 C CA . MET A 1 126 ? -5.060 2.527 18.941 1.00 49.53 126 MET A CA 1
ATOM 971 C C . MET A 1 126 ? -4.796 1.834 17.593 1.00 49.53 126 MET A C 1
ATOM 973 O O . MET A 1 126 ? -5.408 2.180 16.586 1.00 49.53 126 MET A O 1
ATOM 977 N N . ASN A 1 127 ? -3.923 0.823 17.560 1.00 42.38 127 ASN A N 1
ATOM 978 C CA . ASN A 1 127 ? -3.886 -0.109 16.429 1.00 42.38 127 ASN A CA 1
ATOM 979 C C . ASN A 1 127 ? -5.112 -1.030 16.505 1.00 42.38 127 ASN A C 1
ATOM 981 O O . ASN A 1 127 ? -5.144 -1.944 17.325 1.00 42.38 127 ASN A O 1
ATOM 985 N N . GLY A 1 128 ? -6.124 -0.762 15.677 1.00 43.16 128 GLY A N 1
ATOM 986 C CA . GLY A 1 128 ? -7.312 -1.616 15.566 1.00 43.16 128 GLY A CA 1
ATOM 987 C C . GLY A 1 128 ? -8.567 -0.946 15.009 1.00 43.16 128 GLY A C 1
ATOM 988 O O . GLY A 1 128 ? -9.442 -1.649 14.523 1.00 43.16 128 GLY A O 1
ATOM 989 N N . PHE A 1 129 ? -8.656 0.386 15.013 1.00 49.06 129 PHE A N 1
ATOM 990 C CA . PHE A 1 129 ? -9.872 1.075 14.574 1.00 49.06 129 PHE A CA 1
ATOM 991 C C . PHE A 1 129 ? -9.695 1.734 13.207 1.00 49.06 129 PHE A C 1
ATOM 993 O O . PHE A 1 129 ? -9.375 2.918 13.099 1.00 49.06 129 PHE A O 1
ATOM 1000 N N . LEU A 1 130 ? -9.890 0.938 12.155 1.00 40.00 130 LEU A N 1
ATOM 1001 C CA . LEU A 1 130 ? -10.092 1.426 10.791 1.00 40.00 130 LEU A CA 1
ATOM 1002 C C . LEU A 1 130 ? -11.585 1.719 10.564 1.00 40.00 130 LEU A C 1
ATOM 1004 O O . LEU A 1 130 ? -12.442 1.036 11.110 1.00 40.00 130 LEU A O 1
ATOM 1008 N N . GLY A 1 131 ? -11.856 2.770 9.782 1.00 46.22 131 GLY A N 1
ATOM 1009 C CA . GLY A 1 131 ? -13.158 3.294 9.334 1.00 46.22 131 GLY A CA 1
ATOM 1010 C C . GLY A 1 131 ? -14.428 2.504 9.682 1.00 46.22 131 GLY A C 1
ATOM 1011 O O . GLY A 1 131 ? -14.652 1.414 9.169 1.00 46.22 131 GLY A O 1
ATOM 1012 N N . GLY A 1 132 ? -15.300 3.130 10.479 1.00 53.94 132 GLY A N 1
ATOM 1013 C CA . GLY A 1 132 ? -16.615 2.619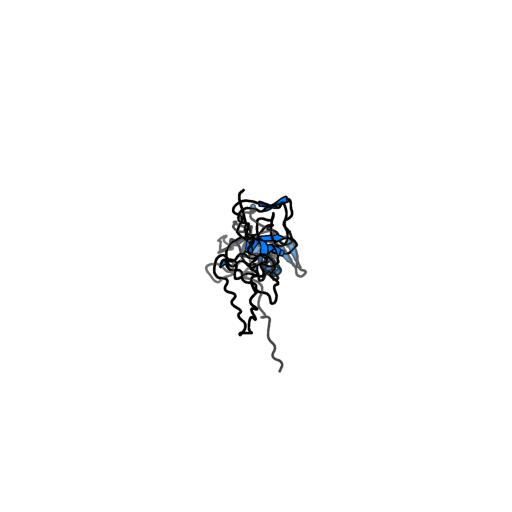 10.890 1.00 53.94 132 GLY A CA 1
ATOM 1014 C C . GLY A 1 132 ? -16.807 2.713 12.402 1.00 53.94 132 GLY A C 1
ATOM 1015 O O . GLY A 1 132 ? -17.818 3.227 12.875 1.00 53.94 132 GLY A O 1
ATOM 1016 N N . ASP A 1 133 ? -15.768 2.344 13.150 1.00 69.94 133 ASP A N 1
ATOM 1017 C CA . ASP A 1 133 ? -15.802 2.342 14.611 1.00 69.94 133 ASP A CA 1
ATOM 1018 C C . ASP A 1 133 ? -15.511 3.711 15.235 1.00 69.94 133 ASP A C 1
ATOM 1020 O O . ASP A 1 133 ? -15.892 3.921 16.379 1.00 69.94 133 ASP A O 1
ATOM 1024 N N . VAL A 1 134 ? -14.856 4.652 14.539 1.00 81.06 134 VAL A N 1
ATOM 1025 C CA . VAL A 1 134 ? -14.505 5.977 15.097 1.00 81.06 134 VAL A CA 1
ATOM 1026 C C . VAL A 1 134 ? -15.039 7.123 14.248 1.00 81.06 134 VAL A C 1
ATOM 1028 O O . VAL A 1 134 ? -14.805 7.153 13.039 1.00 81.06 134 VAL A O 1
ATOM 1031 N N . TYR A 1 135 ? -15.662 8.109 14.893 1.00 85.81 135 TYR A N 1
ATOM 1032 C CA . TYR A 1 135 ? -16.165 9.328 14.256 1.00 85.81 135 TYR A CA 1
ATOM 1033 C C . TYR A 1 135 ? -15.588 10.613 14.895 1.00 85.81 135 TYR A C 1
ATOM 1035 O O . TYR A 1 135 ? -15.481 10.681 16.118 1.00 85.81 135 TYR A O 1
ATOM 1043 N N . PRO A 1 136 ? -15.234 11.654 14.119 1.00 85.50 136 PRO A N 1
ATOM 1044 C CA . PRO A 1 136 ? -15.032 11.647 12.671 1.00 85.50 136 PRO A CA 1
ATOM 1045 C C . PRO A 1 136 ? -13.841 10.748 12.309 1.00 85.50 136 PRO A C 1
ATOM 1047 O O . PRO A 1 136 ? -12.990 10.523 13.168 1.00 85.50 136 PRO A O 1
ATOM 1050 N N . PRO A 1 137 ? -13.741 10.224 11.076 1.00 77.19 137 PRO A N 1
ATOM 1051 C CA . PRO A 1 137 ? -12.684 9.277 10.709 1.00 77.19 137 PRO A CA 1
ATOM 1052 C C . PRO A 1 137 ? -11.292 9.927 10.684 1.00 77.19 137 PRO A C 1
ATOM 1054 O O . PRO A 1 137 ? -10.300 9.272 11.004 1.00 77.19 137 PRO A O 1
ATOM 1057 N N . SER A 1 138 ? -11.222 11.218 10.355 1.00 76.56 138 SER A N 1
ATOM 1058 C CA . SER A 1 138 ? -9.975 11.978 10.273 1.00 76.56 138 SER A CA 1
ATOM 1059 C C . SER A 1 138 ? -9.414 12.326 11.653 1.00 76.56 138 SER A C 1
ATOM 1061 O O . SER A 1 138 ? -10.130 12.752 12.559 1.00 76.56 138 SER A O 1
ATOM 1063 N N . ILE A 1 139 ? -8.098 12.179 11.804 1.00 67.06 139 ILE A N 1
ATOM 1064 C CA . ILE A 1 139 ? -7.360 12.573 13.010 1.00 67.06 139 ILE A CA 1
ATOM 1065 C C . ILE A 1 139 ? -7.267 14.105 13.078 1.00 67.06 139 ILE A C 1
ATOM 1067 O O . ILE A 1 139 ? -7.176 14.771 12.051 1.00 67.06 139 ILE A O 1
ATOM 1071 N N . GLY A 1 140 ? -7.304 14.668 14.289 1.00 72.75 140 GLY A N 1
ATOM 1072 C CA . GLY A 1 140 ? -7.253 16.120 14.512 1.00 72.75 140 GLY A CA 1
ATOM 1073 C C . GLY A 1 140 ? -8.583 16.839 14.272 1.00 72.75 140 GLY A C 1
ATOM 1074 O O . GLY A 1 140 ? -8.689 18.032 14.542 1.00 72.75 140 GLY A O 1
ATOM 1075 N N . VAL A 1 141 ? -9.605 16.111 13.819 1.00 80.56 141 VAL A N 1
ATOM 1076 C CA . VAL A 1 141 ? -10.968 16.614 13.657 1.00 80.56 141 VAL A CA 1
ATOM 1077 C C . VAL A 1 141 ? -11.817 16.119 14.825 1.00 80.56 141 VAL A C 1
ATOM 1079 O O . VAL A 1 141 ? -11.803 14.932 15.157 1.00 80.56 141 VAL A O 1
ATOM 1082 N N . ASN A 1 142 ? -12.543 17.041 15.453 1.00 88.19 142 ASN A N 1
ATOM 1083 C CA . ASN A 1 142 ? -13.511 16.732 16.500 1.00 88.19 142 ASN A CA 1
ATOM 1084 C C . ASN A 1 142 ? -14.913 16.678 15.906 1.00 88.19 142 ASN A C 1
ATOM 1086 O O . ASN A 1 142 ? -15.214 17.429 14.980 1.00 88.19 142 ASN A O 1
ATOM 1090 N N . ALA A 1 143 ? -15.756 15.816 16.466 1.00 90.00 143 ALA A N 1
ATOM 1091 C CA . ALA A 1 143 ? -17.181 15.856 16.201 1.00 90.00 143 ALA A CA 1
ATOM 1092 C C . ALA A 1 143 ? -17.787 17.110 16.839 1.00 90.00 143 ALA A C 1
ATOM 1094 O O . ALA A 1 143 ? -17.447 17.470 17.969 1.00 90.00 143 ALA A O 1
ATOM 1095 N N . ASN A 1 144 ? -18.693 17.755 16.110 1.00 92.50 144 ASN A N 1
ATOM 1096 C CA . ASN A 1 144 ? -19.330 19.002 16.524 1.00 92.50 144 ASN A CA 1
ATOM 1097 C C . ASN A 1 144 ? -20.844 18.828 16.685 1.00 92.50 144 ASN A C 1
ATOM 1099 O O . ASN A 1 144 ? -21.455 17.918 16.124 1.00 92.50 144 ASN A O 1
ATOM 1103 N N . VAL A 1 145 ? -21.472 19.736 17.437 1.00 93.69 145 VAL A N 1
ATOM 1104 C CA . VAL A 1 145 ? -22.938 19.803 17.524 1.00 93.69 145 VAL A CA 1
ATOM 1105 C C . VAL A 1 145 ? -23.523 20.037 16.126 1.00 93.69 145 VAL A C 1
ATOM 1107 O O . VAL A 1 145 ? -23.050 20.889 15.380 1.00 93.69 145 VAL A O 1
ATOM 1110 N N . GLY A 1 146 ? -24.559 19.276 15.781 1.00 90.50 146 GLY A N 1
ATOM 1111 C CA . GLY A 1 146 ? -25.226 19.269 14.481 1.00 90.50 146 GLY A CA 1
ATOM 1112 C C . GLY A 1 146 ? -24.752 18.159 13.540 1.00 90.50 146 GLY A C 1
ATOM 1113 O O . GLY A 1 146 ? -25.446 17.859 12.571 1.00 90.50 146 GLY A O 1
ATOM 1114 N N . GLU A 1 147 ? -23.620 17.513 13.823 1.00 90.50 147 GLU A N 1
ATOM 1115 C CA . GLU A 1 147 ? -23.108 16.421 12.995 1.00 90.50 147 GLU A CA 1
ATOM 1116 C C . GLU A 1 147 ? -23.820 15.087 13.262 1.00 90.50 147 GLU A C 1
ATOM 1118 O O . GLU A 1 147 ? -24.305 14.823 14.367 1.00 90.50 147 GLU A O 1
ATOM 1123 N N . ILE A 1 148 ? -23.865 14.231 12.235 1.00 90.44 148 ILE A N 1
ATOM 1124 C CA . ILE A 1 148 ? -24.461 12.894 12.304 1.00 90.44 148 ILE A CA 1
ATOM 1125 C C . ILE A 1 148 ? -23.350 11.864 12.483 1.00 90.44 148 ILE A C 1
ATOM 1127 O O . ILE A 1 148 ? -22.535 11.649 11.588 1.00 90.44 148 ILE A O 1
ATOM 1131 N N . ILE A 1 149 ? -23.373 11.181 13.623 1.00 89.38 149 ILE A N 1
ATOM 1132 C CA . ILE A 1 149 ? -22.538 10.017 13.894 1.00 89.38 149 ILE A CA 1
ATOM 1133 C C . ILE A 1 149 ? -23.174 8.806 13.192 1.00 89.38 149 ILE A C 1
ATOM 1135 O O . ILE A 1 149 ? -24.348 8.518 13.445 1.00 89.38 149 ILE A O 1
ATOM 1139 N N . PRO A 1 150 ? -22.455 8.082 12.319 1.00 86.00 150 PRO A N 1
ATOM 1140 C CA . PRO A 1 150 ? -22.978 6.890 11.658 1.00 86.00 150 PRO A CA 1
ATOM 1141 C C . PRO A 1 150 ? -23.304 5.740 12.624 1.00 86.00 150 PRO A C 1
ATOM 1143 O O . PRO A 1 150 ? -22.761 5.637 13.724 1.00 86.00 150 PRO A O 1
ATOM 1146 N N . ALA A 1 151 ? -24.162 4.818 12.179 1.00 82.31 151 ALA A N 1
ATOM 1147 C CA . ALA A 1 151 ? -24.327 3.530 12.851 1.00 82.31 151 ALA A CA 1
ATOM 1148 C C . ALA A 1 151 ? -23.008 2.734 12.828 1.00 82.31 151 ALA A C 1
ATOM 1150 O O . ALA A 1 151 ? -22.191 2.895 11.923 1.00 82.31 151 ALA A O 1
ATOM 1151 N N . GLY A 1 152 ? -22.806 1.870 13.819 1.00 77.62 152 GLY A N 1
ATOM 1152 C CA . GLY A 1 152 ? -21.585 1.085 14.004 1.00 77.62 152 GLY A CA 1
ATOM 1153 C C . GLY A 1 152 ? -20.468 1.827 14.740 1.00 77.62 152 GLY A C 1
ATOM 1154 O O . GLY A 1 152 ? -19.561 1.184 15.254 1.00 77.62 152 GLY A O 1
ATOM 1155 N N . THR A 1 153 ? -20.554 3.154 14.886 1.00 84.44 153 THR A N 1
ATOM 1156 C CA . THR A 1 153 ? -19.546 3.912 15.632 1.00 84.44 153 THR A CA 1
ATOM 1157 C C . THR A 1 153 ? -19.494 3.462 17.091 1.00 84.44 153 THR A C 1
ATOM 1159 O O . THR A 1 153 ? -20.514 3.382 17.779 1.00 84.44 153 THR A O 1
ATOM 1162 N N . ARG A 1 154 ? -18.277 3.189 17.564 1.00 82.75 154 ARG A N 1
ATOM 1163 C CA . ARG A 1 154 ? -17.934 2.762 18.925 1.00 82.75 154 ARG A CA 1
ATOM 1164 C C . ARG A 1 154 ? -17.079 3.791 19.667 1.00 82.75 154 ARG A C 1
ATOM 1166 O O . ARG A 1 154 ? -17.089 3.816 20.894 1.00 82.75 154 ARG A O 1
ATOM 1173 N N . TYR A 1 155 ? -16.390 4.662 18.945 1.00 85.94 155 TYR A N 1
ATOM 1174 C CA . TYR A 1 155 ? -15.495 5.686 19.459 1.00 85.94 155 TYR A CA 1
ATOM 1175 C C . TYR A 1 155 ? -15.807 7.033 18.819 1.00 85.94 155 TYR A C 1
ATOM 1177 O O . TYR A 1 155 ? -16.183 7.123 17.653 1.00 85.94 155 TYR A O 1
ATOM 1185 N N . ILE A 1 156 ? -15.596 8.106 19.564 1.00 88.44 156 ILE A N 1
ATOM 1186 C CA . ILE A 1 156 ? -15.822 9.465 19.099 1.00 88.44 156 ILE A CA 1
ATOM 1187 C C . ILE A 1 156 ? -14.665 10.377 19.503 1.00 88.44 156 ILE A C 1
ATOM 1189 O O . ILE A 1 156 ? -14.113 10.252 20.596 1.00 88.44 156 ILE A O 1
ATOM 1193 N N . ARG A 1 157 ? -14.283 11.290 18.609 1.00 87.56 157 ARG A N 1
ATOM 1194 C CA . ARG A 1 157 ? -13.285 12.334 18.861 1.00 87.56 157 ARG A CA 1
ATOM 1195 C C . ARG A 1 157 ? -13.999 13.599 19.320 1.00 87.56 157 ARG A C 1
ATOM 1197 O O . ARG A 1 157 ? -14.762 14.175 18.551 1.00 87.56 157 ARG A O 1
ATOM 1204 N N . LEU A 1 158 ? -13.761 14.025 20.555 1.00 85.50 158 LEU A N 1
ATOM 1205 C CA . LEU A 1 158 ? -14.365 15.219 21.149 1.00 85.50 158 LEU A CA 1
ATOM 1206 C C . LEU A 1 158 ? -13.292 16.019 21.885 1.00 85.50 158 LEU A C 1
ATOM 1208 O O . LEU A 1 158 ? -12.542 15.465 22.686 1.00 85.50 158 LEU A O 1
ATOM 1212 N N . ASN A 1 159 ? -13.235 17.330 21.638 1.00 82.38 159 ASN A N 1
ATOM 1213 C CA . ASN A 1 159 ? -12.325 18.267 22.312 1.00 82.38 159 ASN A CA 1
ATOM 1214 C C . ASN A 1 159 ? -10.852 17.798 22.373 1.00 82.38 159 ASN A C 1
ATOM 1216 O O . ASN A 1 159 ? -10.165 18.003 23.369 1.00 82.38 159 ASN A O 1
ATOM 1220 N N . GLY A 1 160 ? -10.364 17.154 21.310 1.00 77.81 160 GLY A N 1
ATOM 1221 C CA . GLY A 1 160 ? -8.987 16.668 21.196 1.00 77.81 160 GLY A CA 1
ATOM 1222 C C . GLY A 1 160 ? -8.722 15.313 21.858 1.00 77.81 160 GLY A C 1
ATOM 1223 O O . GLY A 1 160 ? -7.586 14.846 21.834 1.00 77.81 160 GLY A O 1
ATOM 1224 N N . VAL A 1 161 ? -9.745 14.661 22.418 1.00 77.38 161 VAL A N 1
ATOM 1225 C CA . VAL A 1 161 ? -9.639 13.359 23.090 1.00 77.38 161 VAL A CA 1
ATOM 1226 C C . VAL A 1 161 ? -10.513 12.324 22.383 1.00 77.38 161 VAL A C 1
ATOM 1228 O O . VAL A 1 161 ? -11.569 12.640 21.835 1.00 77.38 161 VAL A O 1
ATOM 1231 N N . VAL A 1 162 ? -10.070 11.065 22.389 1.00 81.25 162 VAL A N 1
ATOM 1232 C CA . VAL A 1 162 ? -10.867 9.933 21.903 1.00 81.25 162 VAL A CA 1
ATOM 1233 C C . VAL A 1 162 ? -11.606 9.298 23.074 1.00 81.25 162 VAL A C 1
ATOM 1235 O O . VAL A 1 162 ? -11.003 8.899 24.071 1.00 81.25 162 VAL A O 1
ATOM 1238 N N . MET A 1 163 ? -12.915 9.171 22.925 1.00 81.44 163 MET A N 1
ATOM 1239 C CA . MET A 1 163 ? -13.809 8.555 23.894 1.00 81.44 163 MET A CA 1
ATOM 1240 C C . MET A 1 163 ? -14.459 7.322 23.263 1.00 81.44 163 MET A C 1
ATOM 1242 O O . MET A 1 163 ? -14.733 7.307 22.070 1.00 81.44 163 MET A O 1
ATOM 1246 N N . MET A 1 164 ? -14.724 6.285 24.044 1.00 80.75 164 MET A N 1
ATOM 1247 C CA . MET A 1 164 ? -15.554 5.144 23.681 1.00 80.75 164 MET A CA 1
ATOM 1248 C C . MET A 1 164 ? -16.995 5.394 24.131 1.00 80.75 164 MET A C 1
ATOM 1250 O O . MET A 1 164 ? -17.234 5.821 25.256 1.00 80.75 164 MET A O 1
ATOM 1254 N N . LEU A 1 165 ? -17.952 5.063 23.274 1.00 82.31 165 LEU A N 1
ATOM 1255 C CA . LEU A 1 165 ? -19.376 5.031 23.591 1.00 82.31 165 LEU A CA 1
ATOM 1256 C C . LEU A 1 165 ? -19.707 3.793 24.439 1.00 82.31 165 LEU A C 1
ATOM 1258 O O . LEU A 1 165 ? -19.142 2.724 24.223 1.00 82.31 165 LEU A O 1
ATOM 1262 N N . SER A 1 166 ? -20.667 3.895 25.357 1.00 76.44 166 SER A N 1
ATOM 1263 C CA . SER A 1 166 ? -21.176 2.770 26.174 1.00 76.44 166 SER A CA 1
ATOM 1264 C C . SER A 1 166 ? -21.544 1.521 25.373 1.00 76.44 166 SER A C 1
ATOM 1266 O O . SER A 1 166 ? -21.158 0.411 25.743 1.00 76.44 166 SER A O 1
ATOM 1268 N N . ALA A 1 167 ? -22.200 1.695 24.229 1.00 76.31 167 ALA A N 1
ATOM 1269 C CA . ALA A 1 167 ? -22.496 0.656 23.244 1.00 76.31 167 ALA A CA 1
ATOM 1270 C C . ALA A 1 167 ? -22.150 1.174 21.834 1.00 76.31 167 ALA A C 1
ATOM 1272 O O . ALA A 1 167 ? -22.198 2.390 21.624 1.00 76.31 167 ALA A O 1
ATOM 1273 N N . PRO A 1 168 ? -21.799 0.305 20.865 1.00 80.44 168 PRO A N 1
ATOM 1274 C CA . PRO A 1 168 ? -21.796 0.707 19.462 1.00 80.44 168 PRO A CA 1
ATOM 1275 C C . PRO A 1 168 ? -23.185 1.222 19.065 1.00 80.44 168 PRO A C 1
ATOM 1277 O O . PRO A 1 168 ? -24.198 0.650 19.479 1.00 80.44 168 PRO A O 1
ATOM 1280 N N . LEU A 1 169 ? -23.250 2.283 18.263 1.00 81.12 169 LEU A N 1
ATOM 1281 C CA . LEU A 1 169 ? -24.532 2.816 17.799 1.00 81.12 169 LEU A CA 1
ATOM 1282 C C . LEU A 1 169 ? -25.230 1.826 16.859 1.00 81.12 169 LEU A C 1
ATOM 1284 O O . LEU A 1 169 ? -24.680 1.445 15.830 1.00 81.12 169 LEU A O 1
ATOM 1288 N N . SER A 1 170 ? -26.467 1.442 17.171 1.00 80.81 170 SER A N 1
ATOM 1289 C CA . SER A 1 170 ? -27.292 0.592 16.299 1.00 80.81 170 SER A CA 1
ATOM 1290 C C . SER A 1 170 ? -27.944 1.362 15.144 1.00 80.81 170 SER A C 1
ATOM 1292 O O . SER A 1 170 ? -28.357 0.761 14.155 1.00 80.81 170 SER A O 1
ATOM 1294 N N . SER A 1 171 ? -28.022 2.690 15.246 1.00 84.31 171 SER A N 1
ATOM 1295 C CA . SER A 1 171 ? -28.547 3.604 14.229 1.00 84.31 171 SER A CA 1
ATOM 1296 C C . SER A 1 171 ? -27.785 4.934 14.270 1.00 84.31 171 SER A C 1
ATOM 1298 O O . SER A 1 171 ? -27.210 5.253 15.313 1.00 84.31 171 SER A O 1
ATOM 1300 N N . PRO A 1 172 ? -27.788 5.737 13.190 1.00 87.88 172 PRO A N 1
ATOM 1301 C CA . PRO A 1 172 ? -27.133 7.042 13.204 1.00 87.88 172 PRO A CA 1
ATOM 1302 C C . PRO A 1 172 ? -27.682 7.967 14.301 1.00 87.88 172 PRO A C 1
ATOM 1304 O O . PRO A 1 172 ? -28.874 7.922 14.614 1.00 87.88 172 PRO A O 1
ATOM 1307 N N . LEU A 1 173 ? -26.822 8.818 14.864 1.00 89.75 173 LEU A N 1
ATOM 1308 C CA . LEU A 1 173 ? -27.151 9.742 15.951 1.00 89.75 173 LEU A CA 1
ATOM 1309 C C . LEU A 1 173 ? -26.683 11.161 15.619 1.00 89.75 173 LEU A C 1
ATOM 1311 O O . LEU A 1 173 ? -25.491 11.392 15.439 1.00 89.75 173 LEU A O 1
ATOM 1315 N N . THR A 1 174 ? -27.600 12.126 15.614 1.00 94.00 174 THR A N 1
ATOM 1316 C CA . THR A 1 174 ? -27.242 13.549 15.528 1.00 94.00 174 THR A CA 1
ATOM 1317 C C . THR A 1 174 ? -26.799 14.072 16.889 1.00 94.00 174 THR A C 1
ATOM 1319 O O . THR A 1 174 ? -27.492 13.884 17.892 1.00 94.00 174 THR A O 1
ATOM 1322 N N . ILE A 1 175 ? -25.674 14.778 16.928 1.00 93.25 175 ILE A N 1
ATOM 1323 C CA . ILE A 1 175 ? -25.161 15.418 18.140 1.00 93.25 175 ILE A CA 1
ATOM 1324 C C . ILE A 1 175 ? -25.950 16.709 18.382 1.00 93.25 175 ILE A C 1
ATOM 1326 O O . ILE A 1 175 ? -25.717 17.712 17.723 1.00 93.25 175 ILE A O 1
ATOM 1330 N N . ALA A 1 176 ? -26.887 16.707 19.324 1.00 92.75 176 ALA A N 1
ATOM 1331 C CA . ALA A 1 176 ? -27.582 17.912 19.783 1.00 92.75 176 ALA A CA 1
ATOM 1332 C C . ALA A 1 176 ? -26.806 18.620 20.906 1.00 92.75 176 ALA A C 1
ATOM 1334 O O . ALA A 1 176 ? -26.822 19.844 21.008 1.00 92.75 176 ALA A O 1
ATOM 1335 N N . SER A 1 177 ? -26.104 17.851 21.737 1.00 91.62 177 SER A N 1
ATOM 1336 C CA . SER A 1 177 ? -25.196 18.344 22.770 1.00 91.62 177 SER A CA 1
ATOM 1337 C C . SER A 1 177 ? -24.179 17.265 23.134 1.00 91.62 177 SER A C 1
ATOM 1339 O O . SER A 1 177 ? -24.433 16.071 22.966 1.00 91.62 177 SER A O 1
ATOM 1341 N N . TYR A 1 178 ? -23.017 17.664 23.640 1.00 89.94 178 TYR A N 1
ATOM 1342 C CA . TYR A 1 178 ? -22.053 16.731 24.210 1.00 89.94 178 TYR A CA 1
ATOM 1343 C C . TYR A 1 178 ? -21.253 17.398 25.325 1.00 89.94 178 TYR A C 1
ATOM 1345 O O . TYR A 1 178 ? -21.046 18.612 25.326 1.00 89.94 178 TYR A O 1
ATOM 1353 N N . ASP A 1 179 ? -20.789 16.583 26.259 1.00 83.75 179 ASP A N 1
ATOM 1354 C CA . ASP A 1 179 ? -19.761 16.937 27.229 1.00 83.75 179 ASP A CA 1
ATOM 1355 C C . ASP A 1 179 ? -18.692 15.832 27.263 1.00 83.75 179 ASP A C 1
ATOM 1357 O O . ASP A 1 179 ? -18.660 14.943 26.409 1.00 83.75 179 ASP A O 1
ATOM 1361 N N . THR A 1 180 ? -17.785 15.872 28.236 1.00 75.12 180 THR A N 1
ATOM 1362 C CA . THR A 1 180 ? -16.741 14.846 28.394 1.00 75.12 180 THR A CA 1
ATOM 1363 C C . THR A 1 180 ? -17.269 13.508 28.925 1.00 75.12 180 THR A C 1
ATOM 1365 O O . THR A 1 180 ? -16.489 12.580 29.110 1.00 75.12 180 THR A O 1
ATOM 1368 N N . THR A 1 181 ? -18.573 13.381 29.181 1.00 77.00 181 THR A N 1
ATOM 1369 C CA . THR A 1 181 ? -19.191 12.226 29.849 1.00 77.00 181 THR A CA 1
ATOM 1370 C C . THR A 1 181 ? -20.327 11.591 29.056 1.00 77.00 181 THR A C 1
ATOM 1372 O O . THR A 1 181 ? -20.658 10.429 29.301 1.00 77.00 181 THR A O 1
ATOM 1375 N N . SER A 1 182 ? -20.946 12.326 28.129 1.00 86.25 182 SER A N 1
ATOM 1376 C CA . SER A 1 182 ? -22.105 11.875 27.371 1.00 86.25 182 SER A CA 1
ATOM 1377 C C . SER A 1 182 ? -22.383 12.678 26.098 1.00 86.25 182 SER A C 1
ATOM 1379 O O . SER A 1 182 ? -22.006 13.842 25.977 1.00 86.25 182 SER A O 1
ATOM 1381 N N . ILE A 1 183 ? -23.128 12.060 25.177 1.00 90.06 183 ILE A N 1
ATOM 1382 C CA . ILE A 1 183 ? -23.747 12.701 24.006 1.00 90.06 183 ILE A CA 1
ATOM 1383 C C . ILE A 1 183 ? -25.264 12.726 24.204 1.00 90.06 183 ILE A C 1
ATOM 1385 O O . ILE A 1 183 ? -25.865 11.710 24.568 1.00 90.06 183 ILE A O 1
ATOM 1389 N N . ASN A 1 184 ? -25.887 13.885 23.975 1.00 91.12 184 ASN A N 1
ATOM 1390 C CA . ASN A 1 184 ? -27.320 14.154 24.156 1.00 91.12 184 ASN A CA 1
ATOM 1391 C C . ASN A 1 184 ? -27.857 13.731 25.541 1.00 91.12 184 ASN A C 1
ATOM 1393 O O . ASN A 1 184 ? -29.031 13.393 25.680 1.00 91.12 184 ASN A O 1
ATOM 1397 N N . GLY A 1 185 ? -26.984 13.643 26.553 1.00 83.38 185 GLY A N 1
ATOM 1398 C CA . GLY A 1 185 ? -27.301 13.097 27.879 1.00 83.38 185 GLY A CA 1
ATOM 1399 C C . GLY A 1 185 ? -27.695 11.612 27.909 1.00 83.38 185 GLY A C 1
ATOM 1400 O O . GLY A 1 185 ? -28.054 11.121 28.974 1.00 83.38 185 GLY A O 1
ATOM 1401 N N . SER A 1 186 ? -27.636 10.903 26.775 1.00 82.88 186 SER A N 1
ATOM 1402 C CA . SER A 1 186 ? -28.156 9.535 26.625 1.00 82.88 186 SER A CA 1
ATOM 1403 C C . SER A 1 186 ? -27.058 8.507 26.356 1.00 82.88 186 SER A C 1
ATOM 1405 O O . SER A 1 186 ? -27.097 7.409 26.904 1.00 82.88 186 SER A O 1
ATOM 1407 N N . VAL A 1 187 ? -26.060 8.843 25.532 1.00 86.06 187 VAL A N 1
ATOM 1408 C CA . VAL A 1 187 ? -24.957 7.923 25.220 1.00 86.06 187 VAL A CA 1
ATOM 1409 C C . VAL A 1 187 ? -23.776 8.232 26.124 1.00 86.06 187 VAL A C 1
ATOM 1411 O O . VAL A 1 187 ? -23.177 9.294 25.994 1.00 86.06 187 VAL A O 1
ATOM 1414 N N . GLU A 1 188 ? -23.444 7.319 27.037 1.00 83.62 188 GLU A N 1
ATOM 1415 C CA . GLU A 1 188 ? -22.314 7.489 27.964 1.00 83.62 188 GLU A CA 1
ATOM 1416 C C . GLU A 1 188 ? -20.967 7.376 27.228 1.00 83.62 188 GLU A C 1
ATOM 1418 O O . GLU A 1 188 ? -20.825 6.556 26.314 1.00 83.62 188 GLU A O 1
ATOM 1423 N N . LEU A 1 189 ? -19.990 8.186 27.647 1.00 82.62 189 LEU A N 1
ATOM 1424 C CA . LEU A 1 189 ? -18.636 8.258 27.099 1.00 82.62 189 LEU A CA 1
ATOM 1425 C C . LEU A 1 189 ? -17.585 7.834 28.130 1.00 82.62 189 LEU A C 1
ATOM 1427 O O . LEU A 1 189 ? -17.641 8.240 29.291 1.00 82.62 189 LEU A O 1
ATOM 1431 N N . TYR A 1 190 ? -16.581 7.087 27.670 1.00 75.88 190 TYR A N 1
ATOM 1432 C CA . TYR A 1 190 ? -15.464 6.594 28.476 1.00 75.88 190 TYR A CA 1
ATOM 1433 C C . TYR A 1 190 ? -14.121 6.892 27.794 1.00 75.88 190 TYR A C 1
ATOM 1435 O O . TYR A 1 190 ? -13.976 6.606 26.612 1.00 75.88 190 TYR A O 1
ATOM 1443 N N . PRO A 1 191 ? -13.097 7.413 28.479 1.00 71.50 191 PRO A N 1
ATOM 1444 C CA . PRO A 1 191 ? -11.787 7.641 27.885 1.00 71.50 191 PRO A CA 1
ATOM 1445 C C . PRO A 1 191 ? -11.105 6.323 27.515 1.00 71.50 191 PRO A C 1
ATOM 1447 O O . PRO A 1 191 ? -11.122 5.350 28.275 1.00 71.50 191 PRO A O 1
ATOM 1450 N N . VAL A 1 192 ? -10.437 6.309 26.361 1.00 65.75 192 VAL A N 1
ATOM 1451 C CA . VAL A 1 192 ? -9.749 5.112 25.846 1.00 65.75 192 VAL A CA 1
ATOM 1452 C C . VAL A 1 192 ? -8.543 4.653 26.667 1.00 65.75 192 VAL A C 1
ATOM 1454 O O . VAL A 1 192 ? -8.108 3.513 26.550 1.00 65.75 192 VAL A O 1
ATOM 1457 N N . THR A 1 193 ? -8.029 5.497 27.557 1.00 55.31 193 THR A N 1
ATOM 1458 C CA . THR A 1 193 ? -6.916 5.166 28.458 1.00 55.31 193 THR A CA 1
ATOM 1459 C C . THR A 1 193 ? -7.299 4.222 29.605 1.00 55.31 193 THR A C 1
ATOM 1461 O O . THR A 1 193 ? -6.411 3.728 30.292 1.00 55.31 193 THR A O 1
ATOM 1464 N N . PHE A 1 194 ? -8.588 3.920 29.798 1.00 54.28 194 PHE A N 1
ATOM 1465 C CA . PHE A 1 194 ? -9.092 3.046 30.870 1.00 54.28 194 PHE A CA 1
ATOM 1466 C C . PHE A 1 194 ? -9.374 1.596 30.425 1.00 54.28 194 PHE A C 1
ATOM 1468 O O . PHE A 1 194 ? -10.112 0.859 31.081 1.00 54.28 194 PHE A O 1
ATOM 1475 N N . PHE A 1 195 ? -8.818 1.149 29.297 1.00 50.50 195 PHE A N 1
ATOM 1476 C CA . PHE A 1 195 ? -9.189 -0.142 28.716 1.00 50.50 195 PHE A CA 1
ATOM 1477 C C . PHE A 1 195 ? -8.466 -1.348 29.334 1.00 50.50 195 PHE A C 1
ATOM 1479 O O . PHE A 1 195 ? -7.355 -1.701 28.950 1.00 50.50 195 PHE A O 1
ATOM 1486 N N . HIS A 1 196 ? -9.191 -2.035 30.222 1.00 43.50 196 HIS A N 1
ATOM 1487 C CA . HIS A 1 196 ? -9.226 -3.505 30.313 1.00 43.50 196 HIS A CA 1
ATOM 1488 C C . HIS A 1 196 ? -10.598 -4.054 30.785 1.00 43.50 196 HIS A C 1
ATOM 1490 O O . HIS A 1 196 ? -10.843 -5.249 30.654 1.00 43.50 196 HIS A O 1
ATOM 1496 N N . GLU A 1 197 ? -11.522 -3.217 31.285 1.00 45.72 197 GLU A N 1
ATOM 1497 C CA . GLU A 1 197 ? -12.650 -3.688 32.122 1.00 45.72 197 GLU A CA 1
ATOM 1498 C C . GLU A 1 197 ? -14.065 -3.407 31.565 1.00 45.72 197 GLU A C 1
ATOM 1500 O O . GLU A 1 197 ? -15.057 -3.920 32.079 1.00 45.72 197 GLU A O 1
ATOM 1505 N N . VAL A 1 198 ? -14.205 -2.656 30.466 1.00 47.53 198 VAL A N 1
ATOM 1506 C CA . VAL A 1 198 ? -15.543 -2.343 29.910 1.00 47.53 198 VAL A CA 1
ATOM 1507 C C . VAL A 1 198 ? -16.114 -3.499 29.074 1.00 47.53 198 VAL A C 1
ATOM 1509 O O . VAL A 1 198 ? -17.327 -3.673 28.992 1.00 47.53 198 VAL A O 1
ATOM 1512 N N . ASN A 1 199 ? -15.252 -4.356 28.515 1.00 44.25 199 ASN A N 1
ATOM 1513 C CA . ASN A 1 199 ? -15.678 -5.597 27.853 1.00 44.25 199 ASN A CA 1
ATOM 1514 C C . ASN A 1 199 ? -16.079 -6.700 28.851 1.00 44.25 199 ASN A C 1
ATOM 1516 O O . ASN A 1 199 ? -16.677 -7.690 28.439 1.00 44.25 199 ASN A O 1
ATOM 1520 N N . SER A 1 200 ? -15.770 -6.548 30.146 1.00 46.34 200 SER A N 1
ATOM 1521 C CA . SER A 1 200 ? -16.128 -7.509 31.199 1.00 46.34 200 SER A CA 1
ATOM 1522 C C . SER A 1 200 ? -17.393 -7.125 31.982 1.00 46.34 200 SER A C 1
ATOM 1524 O O . SER A 1 200 ? -17.736 -7.809 32.945 1.00 46.34 200 SER A O 1
ATOM 1526 N N . GLY A 1 201 ? -18.111 -6.070 31.564 1.00 46.41 201 GLY A N 1
ATOM 1527 C CA . GLY A 1 201 ? -19.392 -5.658 32.155 1.00 46.41 201 GLY A CA 1
ATOM 1528 C C . GLY A 1 201 ? -19.287 -4.727 33.367 1.00 46.41 201 GLY A C 1
ATOM 1529 O O . GLY A 1 201 ? -20.294 -4.481 34.029 1.00 46.41 201 GLY A O 1
ATOM 1530 N N . TRP A 1 202 ? -18.100 -4.191 33.661 1.00 47.62 202 TRP A N 1
ATOM 1531 C CA . TRP A 1 202 ? -17.889 -3.257 34.767 1.00 47.62 202 TRP A CA 1
ATOM 1532 C C . TRP A 1 202 ? -17.997 -1.807 34.284 1.00 47.62 202 TRP A C 1
ATOM 1534 O O . TRP A 1 202 ? -17.372 -1.419 33.296 1.00 47.62 202 TRP A O 1
ATOM 1544 N N . LYS A 1 203 ? -18.795 -0.996 34.989 1.00 52.84 203 LYS A N 1
ATOM 1545 C CA . LYS A 1 203 ? -18.939 0.444 34.734 1.00 52.84 203 LYS A CA 1
ATOM 1546 C C . LYS A 1 203 ? -18.158 1.236 35.788 1.00 52.84 203 LYS A C 1
ATOM 1548 O O . LYS A 1 203 ? -18.334 0.999 36.981 1.00 52.84 203 LYS A O 1
ATOM 1553 N N . ILE A 1 204 ? -17.320 2.178 35.355 1.00 58.88 204 ILE A N 1
ATOM 1554 C CA . ILE A 1 204 ? -16.529 3.055 36.235 1.00 58.88 204 ILE A CA 1
ATOM 1555 C C . ILE A 1 204 ? -17.084 4.480 36.135 1.00 58.88 204 ILE A C 1
ATOM 1557 O O . ILE A 1 204 ? -17.215 5.014 35.033 1.00 58.88 204 ILE A O 1
ATOM 1561 N N . ALA A 1 205 ? -17.402 5.091 37.278 1.00 57.41 205 ALA A N 1
ATOM 1562 C CA . ALA A 1 205 ? -17.787 6.498 37.373 1.00 57.41 205 ALA A CA 1
ATOM 1563 C C . ALA A 1 205 ? -16.538 7.385 37.481 1.00 57.41 205 ALA A C 1
ATOM 1565 O O . ALA A 1 205 ? -15.676 7.116 38.314 1.00 57.41 205 ALA A O 1
ATOM 1566 N N . GLN A 1 206 ? -16.441 8.451 36.683 1.00 58.75 206 GLN A N 1
ATOM 1567 C CA . GLN A 1 206 ? -15.283 9.364 36.696 1.00 58.75 206 GLN A CA 1
ATOM 1568 C C . GLN A 1 206 ? -15.569 10.698 37.385 1.00 58.75 206 GLN A C 1
ATOM 1570 O O . GLN A 1 206 ? -14.653 11.470 37.655 1.00 58.75 206 GLN A O 1
ATOM 1575 N N . ASN A 1 207 ? -16.840 10.985 37.646 1.00 56.69 207 ASN A N 1
ATOM 1576 C CA . ASN A 1 207 ? -17.312 12.153 38.374 1.00 56.69 207 ASN A CA 1
ATOM 1577 C C . ASN A 1 207 ? -18.715 11.886 38.927 1.00 56.69 207 ASN A C 1
ATOM 1579 O O . ASN A 1 207 ? -19.354 10.887 38.581 1.00 56.69 207 ASN A O 1
ATOM 1583 N N . ASP A 1 208 ? -19.196 12.809 39.756 1.00 55.88 208 ASP A N 1
ATOM 1584 C CA . ASP A 1 208 ? -20.486 12.699 40.434 1.00 55.88 208 ASP A CA 1
ATOM 1585 C C . ASP A 1 208 ? -21.653 12.579 39.448 1.00 55.88 208 ASP A C 1
ATOM 1587 O O . ASP A 1 208 ? -22.565 11.792 39.672 1.00 55.88 208 ASP A O 1
ATOM 1591 N N . THR A 1 209 ? -21.606 13.271 38.307 1.00 59.66 209 THR A N 1
ATOM 1592 C CA . THR A 1 209 ? -22.649 13.186 37.272 1.00 59.66 209 THR A CA 1
ATOM 1593 C C . THR A 1 209 ? -22.757 11.778 36.683 1.00 59.66 209 THR A C 1
ATOM 1595 O O . THR A 1 209 ? -23.860 11.260 36.505 1.00 59.66 209 THR A O 1
ATOM 1598 N N . GLN A 1 210 ? -21.625 11.128 36.401 1.00 59.50 210 GLN A N 1
ATOM 1599 C CA . GLN A 1 210 ? -21.607 9.738 35.942 1.00 59.50 210 GLN A CA 1
ATOM 1600 C C . GLN A 1 210 ? -22.008 8.774 37.059 1.00 59.50 210 GLN A C 1
ATOM 1602 O O . GLN A 1 210 ? -22.773 7.847 36.813 1.00 59.50 210 GLN A O 1
ATOM 1607 N N . LEU A 1 211 ? -21.552 9.011 38.291 1.00 61.28 211 LEU A N 1
ATOM 1608 C CA . LEU A 1 211 ? -21.913 8.193 39.446 1.00 61.28 211 LEU A CA 1
ATOM 1609 C C . LEU A 1 211 ? -23.428 8.207 39.694 1.00 61.28 211 LEU A C 1
ATOM 1611 O O . LEU A 1 211 ? -24.025 7.149 39.856 1.00 61.28 211 LEU A O 1
ATOM 1615 N N . GLN A 1 212 ? -24.065 9.378 39.642 1.00 60.09 212 GLN A N 1
ATOM 1616 C CA . GLN A 1 212 ? -25.512 9.534 39.825 1.00 60.09 212 GLN A CA 1
ATOM 1617 C C . GLN A 1 212 ? -26.326 8.783 38.759 1.00 60.09 212 GLN A C 1
ATOM 1619 O O . GLN A 1 212 ? -27.344 8.173 39.076 1.00 60.09 212 GLN A O 1
ATOM 1624 N N . ARG A 1 213 ? -25.858 8.749 37.503 1.00 59.66 213 ARG A N 1
ATOM 1625 C CA . ARG A 1 213 ? -26.495 7.957 36.432 1.00 59.66 213 ARG A CA 1
ATOM 1626 C C . ARG A 1 213 ? -26.308 6.450 36.634 1.00 59.66 213 ARG A C 1
ATOM 1628 O O . ARG A 1 213 ? -27.220 5.677 36.355 1.00 59.66 213 ARG A O 1
ATOM 1635 N N . LEU A 1 214 ? -25.153 6.038 37.157 1.00 54.38 214 LEU A N 1
ATOM 1636 C CA . LEU A 1 214 ? -24.825 4.635 37.427 1.00 54.38 214 LEU A CA 1
ATOM 1637 C C . LEU A 1 214 ? -25.553 4.071 38.655 1.00 54.38 214 LEU A C 1
ATOM 1639 O O . LEU A 1 214 ? -25.894 2.894 38.659 1.00 54.38 214 LEU A O 1
ATOM 1643 N N . LEU A 1 215 ? -25.843 4.900 39.662 1.00 55.22 215 LEU A N 1
ATOM 1644 C CA . LEU A 1 215 ? -26.596 4.514 40.862 1.00 55.22 215 LEU A CA 1
ATOM 1645 C C . LEU A 1 215 ? -28.077 4.192 40.578 1.00 55.22 215 LEU A C 1
ATOM 1647 O O . LEU A 1 215 ? -28.692 3.449 41.338 1.00 55.22 215 LEU A O 1
ATOM 1651 N N . GLY A 1 216 ? -28.645 4.714 39.483 1.00 52.38 216 GLY A N 1
ATOM 1652 C CA . GLY A 1 216 ? -30.036 4.465 39.077 1.00 52.38 216 GLY A CA 1
ATOM 1653 C C . GLY A 1 216 ? -30.275 3.123 38.374 1.00 52.38 216 GLY A C 1
ATOM 1654 O O . GLY A 1 216 ? -31.422 2.743 38.144 1.00 52.38 216 GLY A O 1
ATOM 1655 N N . VAL A 1 217 ? -29.211 2.393 38.030 1.00 48.19 217 VAL A N 1
ATOM 1656 C CA . VAL A 1 217 ? -29.275 1.110 37.321 1.00 48.19 217 VAL A CA 1
ATOM 1657 C C . VAL A 1 217 ? -28.613 0.073 38.224 1.00 48.19 217 VAL A C 1
ATOM 1659 O O . VAL A 1 217 ? -27.407 0.126 38.432 1.00 48.19 217 VAL A O 1
ATOM 1662 N N . GLY A 1 218 ? -29.393 -0.830 38.826 1.00 46.94 218 GLY A N 1
ATOM 1663 C CA . GLY A 1 218 ? -28.872 -1.793 39.805 1.00 46.94 218 GLY A CA 1
ATOM 1664 C C . GLY A 1 218 ? -27.610 -2.527 39.321 1.00 46.94 218 GLY A C 1
ATOM 1665 O O . GLY A 1 218 ? -27.526 -2.933 38.162 1.00 46.94 218 GLY A O 1
ATOM 1666 N N . GLY A 1 219 ? -26.625 -2.697 40.208 1.00 49.78 219 GLY A N 1
ATOM 1667 C CA . GLY A 1 219 ? -25.342 -3.322 39.882 1.00 49.78 219 GLY A CA 1
ATOM 1668 C C . GLY A 1 219 ? -24.256 -3.083 40.934 1.00 49.78 219 GLY A C 1
ATOM 1669 O O . GLY A 1 219 ? -24.466 -2.387 41.925 1.00 49.78 219 GLY A O 1
ATOM 1670 N N . ASN A 1 220 ? -23.080 -3.676 40.711 1.00 49.94 220 ASN A N 1
ATOM 1671 C CA . ASN A 1 220 ? -21.900 -3.487 41.557 1.00 49.94 220 ASN A CA 1
ATOM 1672 C C . ASN A 1 220 ? -21.094 -2.273 41.065 1.00 49.94 220 ASN A C 1
ATOM 1674 O O . ASN A 1 220 ? -20.674 -2.250 39.910 1.00 49.94 220 ASN A O 1
ATOM 1678 N N . ILE A 1 221 ? -20.837 -1.299 41.940 1.00 52.19 221 ILE A N 1
ATOM 1679 C CA . ILE A 1 221 ? -20.022 -0.109 41.645 1.00 52.19 221 ILE A CA 1
ATOM 1680 C C . ILE A 1 221 ? -18.656 -0.268 42.323 1.00 52.19 221 ILE A C 1
ATOM 1682 O O . ILE A 1 221 ? -18.589 -0.485 43.533 1.00 52.19 221 ILE A O 1
ATOM 1686 N N . ILE A 1 222 ? -17.565 -0.152 41.557 1.00 51.47 222 ILE A N 1
ATOM 1687 C CA . ILE A 1 222 ? -16.200 -0.077 42.098 1.00 51.47 222 ILE A CA 1
ATOM 1688 C C . ILE A 1 222 ? -15.716 1.367 42.012 1.00 51.47 222 ILE A C 1
ATOM 1690 O O . ILE A 1 222 ? -15.711 1.976 40.945 1.00 51.47 222 ILE A O 1
ATOM 1694 N N . LEU A 1 223 ? -15.274 1.890 43.151 1.00 56.75 223 LEU A N 1
ATOM 1695 C CA . LEU A 1 223 ? -14.664 3.205 43.289 1.00 56.75 223 LEU A CA 1
ATOM 1696 C C . LEU A 1 223 ? -13.140 3.018 43.381 1.00 56.75 223 LEU A C 1
ATOM 1698 O O . LEU A 1 223 ? -12.653 2.383 44.313 1.00 56.75 223 LEU A O 1
ATOM 1702 N N . SER A 1 224 ? -12.387 3.510 42.391 1.00 43.16 224 SER A N 1
ATOM 1703 C CA . SER A 1 224 ? -10.961 3.172 42.189 1.00 43.16 224 SER A CA 1
ATOM 1704 C C . SER A 1 224 ? -9.956 4.265 42.590 1.00 43.16 224 SER A C 1
ATOM 1706 O O . SER A 1 224 ? -8.781 4.162 42.253 1.00 43.16 224 SER A O 1
ATOM 1708 N N . SER A 1 225 ? -10.395 5.320 43.279 1.00 47.97 225 SER A N 1
ATOM 1709 C CA . SER A 1 225 ? -9.536 6.405 43.791 1.00 47.97 225 SER A CA 1
ATOM 1710 C C . SER A 1 225 ? -9.501 6.418 45.321 1.00 47.97 225 SER A C 1
ATOM 1712 O O . SER A 1 225 ? -10.322 5.779 45.982 1.00 47.97 225 SER A O 1
ATOM 1714 N N . GLU A 1 226 ? -8.511 7.118 45.875 1.00 52.09 226 GLU A N 1
ATOM 1715 C CA . GLU A 1 226 ? -8.180 7.065 47.299 1.00 52.09 226 GLU A CA 1
ATOM 1716 C C . GLU A 1 226 ? -9.218 7.736 48.208 1.00 52.09 226 GLU A C 1
ATOM 1718 O O . GLU A 1 226 ? -9.268 7.389 49.383 1.00 52.09 226 GLU A O 1
ATOM 1723 N N . ASN A 1 227 ? -10.078 8.629 47.699 1.00 52.62 227 ASN A N 1
ATOM 1724 C CA . ASN A 1 227 ? -11.086 9.318 48.511 1.00 52.62 227 ASN A CA 1
ATOM 1725 C C . ASN A 1 227 ? -12.348 9.649 47.698 1.00 52.62 227 ASN A C 1
ATOM 1727 O O . ASN A 1 227 ? -12.273 10.396 46.724 1.00 52.62 227 ASN A O 1
ATOM 1731 N N . TYR A 1 228 ? -13.512 9.170 48.147 1.00 52.53 228 TYR A N 1
ATOM 1732 C CA . TYR A 1 228 ? -14.819 9.605 47.643 1.00 52.53 228 TYR A CA 1
ATOM 1733 C C . TYR A 1 228 ? -15.738 9.954 48.809 1.00 52.53 228 TYR A C 1
ATOM 1735 O O . TYR A 1 228 ? -15.854 9.184 49.764 1.00 52.53 228 TYR A O 1
ATOM 1743 N N . THR A 1 229 ? -16.428 11.086 48.699 1.00 48.97 229 THR A N 1
ATOM 1744 C CA . THR A 1 229 ? -17.527 11.441 49.598 1.00 48.97 229 THR A CA 1
ATOM 1745 C C . THR A 1 229 ? -18.829 11.071 48.908 1.00 48.97 229 THR A C 1
ATOM 1747 O O . THR A 1 229 ? -19.186 11.672 47.901 1.00 48.97 229 THR A O 1
ATOM 1750 N N . LEU A 1 230 ? -19.535 10.078 49.444 1.00 53.22 230 LEU A N 1
ATOM 1751 C CA . LEU A 1 230 ? -20.869 9.709 48.985 1.00 53.22 230 LEU A CA 1
ATOM 1752 C C . LEU A 1 230 ? -21.898 10.330 49.940 1.00 53.22 230 LEU A C 1
ATOM 1754 O O . LEU A 1 230 ? -21.948 9.955 51.110 1.00 53.22 230 LEU A O 1
ATOM 1758 N N . SER A 1 231 ? -22.698 11.285 49.462 1.00 44.09 231 SER A N 1
ATOM 1759 C CA . SER A 1 231 ? -23.769 11.931 50.233 1.00 44.09 231 SER A CA 1
ATOM 1760 C C . SER A 1 231 ? -25.103 11.861 49.485 1.00 44.09 231 SER A C 1
ATOM 1762 O O . SER A 1 231 ? -25.152 12.004 48.264 1.00 44.09 231 SER A O 1
ATOM 1764 N N . GLY A 1 232 ? -26.186 11.599 50.219 1.00 52.66 232 GLY A N 1
ATOM 1765 C CA . GLY A 1 232 ? -27.539 11.447 49.680 1.00 52.66 232 GLY A CA 1
ATOM 1766 C C . GLY A 1 232 ? -28.404 10.521 50.536 1.00 52.66 232 GLY A C 1
ATOM 1767 O O . GLY A 1 232 ? -27.905 9.881 51.464 1.00 52.66 232 GLY A O 1
ATOM 1768 N N . ASP A 1 233 ? -29.693 10.447 50.211 1.00 47.50 233 ASP A N 1
ATOM 1769 C CA . ASP A 1 233 ? -30.618 9.492 50.820 1.00 47.50 233 ASP A CA 1
ATOM 1770 C C . ASP A 1 233 ? -30.498 8.139 50.104 1.00 47.50 233 ASP A C 1
ATOM 1772 O O . ASP A 1 233 ? -30.800 8.019 48.916 1.00 47.50 233 ASP A O 1
ATOM 1776 N N . PHE A 1 234 ? -30.044 7.106 50.820 1.00 56.59 234 PHE A N 1
ATOM 1777 C CA . PHE A 1 234 ? -29.891 5.750 50.283 1.00 56.59 234 PHE A CA 1
ATOM 1778 C C . PHE A 1 234 ? -30.947 4.821 50.880 1.00 56.59 234 PHE A C 1
ATOM 1780 O O . PHE A 1 234 ? -30.979 4.602 52.090 1.00 56.59 234 PHE A O 1
ATOM 1787 N N . THR A 1 235 ? -31.786 4.222 50.034 1.00 47.25 235 THR A N 1
ATOM 1788 C CA . THR A 1 235 ? -32.701 3.151 50.450 1.00 47.25 235 THR A CA 1
ATOM 1789 C C . THR A 1 235 ? -32.056 1.795 50.178 1.00 47.25 235 THR A C 1
ATOM 1791 O O . THR A 1 235 ? -31.855 1.410 49.027 1.00 47.25 235 THR A O 1
ATOM 1794 N N . VAL A 1 236 ? -31.718 1.061 51.238 1.00 57.38 236 VAL A N 1
ATOM 1795 C CA . VAL A 1 236 ? -31.164 -0.295 51.140 1.00 57.38 236 VAL A CA 1
ATOM 1796 C C . VAL A 1 236 ? -32.307 -1.299 51.317 1.00 57.38 236 VAL A C 1
ATOM 1798 O O . VAL A 1 236 ? -32.809 -1.479 52.420 1.00 57.38 236 VAL A O 1
ATOM 1801 N N . ASN A 1 237 ? -32.726 -1.951 50.229 1.00 45.44 237 ASN A N 1
ATOM 1802 C CA . ASN A 1 237 ? -33.863 -2.890 50.226 1.00 45.44 237 ASN A CA 1
ATOM 1803 C C . ASN A 1 237 ? -33.493 -4.331 50.649 1.00 45.44 237 ASN A C 1
ATOM 1805 O O . ASN A 1 237 ? -34.357 -5.204 50.690 1.00 45.44 237 ASN A O 1
ATOM 1809 N N . SER A 1 238 ? -32.211 -4.594 50.911 1.00 58.50 238 SER A N 1
ATOM 1810 C CA . SER A 1 238 ? -31.652 -5.910 51.256 1.00 58.50 238 SER A CA 1
ATOM 1811 C C . SER A 1 238 ? -30.352 -5.733 52.063 1.00 58.50 238 SER A C 1
ATOM 1813 O O . SER A 1 238 ? -30.269 -4.822 52.880 1.00 58.50 238 SER A O 1
ATOM 1815 N N . ASP A 1 239 ? -29.313 -6.545 51.838 1.00 48.44 239 ASP A N 1
ATOM 1816 C CA . ASP A 1 239 ? -28.036 -6.415 52.553 1.00 48.44 239 ASP A CA 1
ATOM 1817 C C . ASP A 1 239 ? -27.069 -5.420 51.882 1.00 48.44 239 ASP A C 1
ATOM 1819 O O . ASP A 1 239 ? -26.795 -5.508 50.684 1.00 48.44 239 ASP A O 1
ATOM 1823 N N . LEU A 1 240 ? -26.477 -4.515 52.673 1.00 54.53 240 LEU A N 1
ATOM 1824 C CA . LEU A 1 240 ? -25.353 -3.660 52.269 1.00 54.53 240 LEU A CA 1
ATOM 1825 C C . LEU A 1 240 ? -24.040 -4.247 52.807 1.00 54.53 240 LEU A C 1
ATOM 1827 O O . LEU A 1 240 ? -23.777 -4.200 54.006 1.00 54.53 240 LEU A O 1
ATOM 1831 N N . THR A 1 241 ? -23.181 -4.772 51.927 1.00 47.66 241 THR A N 1
ATOM 1832 C CA . THR A 1 241 ? -21.856 -5.287 52.321 1.00 47.66 241 THR A CA 1
ATOM 1833 C C . THR A 1 241 ? -20.735 -4.380 51.812 1.00 47.66 241 THR A C 1
ATOM 1835 O O . THR A 1 241 ? -20.372 -4.432 50.640 1.00 47.66 241 THR A O 1
ATOM 1838 N N . ILE A 1 242 ? -20.122 -3.597 52.704 1.00 55.16 242 ILE A N 1
ATOM 1839 C CA . ILE A 1 242 ? -18.934 -2.783 52.398 1.00 55.16 242 ILE A CA 1
ATOM 1840 C C . ILE A 1 242 ? -17.678 -3.598 52.735 1.00 55.16 242 ILE A C 1
ATOM 1842 O O . ILE A 1 242 ? -17.368 -3.827 53.905 1.00 55.16 242 ILE A O 1
ATOM 1846 N N . LYS A 1 243 ? -16.935 -4.055 51.719 1.00 44.75 243 LYS A N 1
ATOM 1847 C CA . LYS A 1 243 ? -15.659 -4.767 51.916 1.00 44.75 243 LYS A CA 1
ATOM 1848 C C . LYS A 1 243 ? -14.485 -3.809 51.733 1.00 44.75 243 LYS A C 1
ATOM 1850 O O . LYS A 1 243 ? -14.129 -3.466 50.611 1.00 44.75 243 LYS A O 1
ATOM 1855 N N . SER A 1 244 ? -13.849 -3.411 52.833 1.00 44.69 244 SER A N 1
ATOM 1856 C CA . SER A 1 244 ? -12.555 -2.722 52.780 1.00 44.69 244 SER A CA 1
ATOM 1857 C C . SER A 1 244 ? -11.435 -3.719 52.4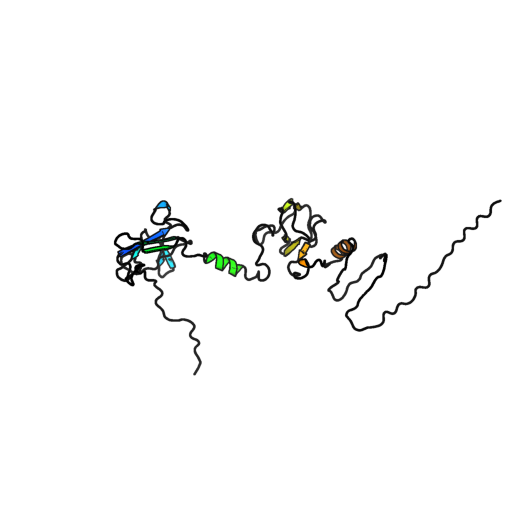66 1.00 44.69 244 SER A C 1
ATOM 1859 O O . SER A 1 244 ? -11.347 -4.773 53.097 1.00 44.69 244 SER A O 1
ATOM 1861 N N . LYS A 1 245 ? -10.554 -3.380 51.515 1.00 40.50 245 LYS A N 1
ATOM 1862 C CA . LYS A 1 245 ? -9.315 -4.135 51.242 1.00 40.50 245 LYS A CA 1
ATOM 1863 C C . LYS A 1 245 ? -8.204 -3.859 52.269 1.00 40.50 245 LYS A C 1
ATOM 1865 O O . LYS A 1 245 ? -7.162 -4.508 52.221 1.00 40.50 245 LYS A O 1
ATOM 1870 N N . TRP A 1 246 ? -8.415 -2.933 53.205 1.00 37.62 246 TRP A N 1
ATOM 1871 C CA . TRP A 1 246 ? -7.429 -2.549 54.212 1.00 37.62 246 TRP A CA 1
ATOM 1872 C C . TRP A 1 246 ? -7.685 -3.275 55.537 1.00 37.62 246 TRP A C 1
ATOM 1874 O O . TRP A 1 246 ? -8.828 -3.405 55.980 1.00 37.62 246 TRP A O 1
ATOM 1884 N N . LYS A 1 247 ? -6.607 -3.770 56.170 1.00 41.47 247 LYS A N 1
ATOM 1885 C CA . LYS A 1 247 ? -6.654 -4.441 57.481 1.00 41.47 247 LYS A CA 1
ATOM 1886 C C . LYS A 1 247 ? -7.469 -3.597 58.469 1.00 41.47 247 LYS A C 1
ATOM 1888 O O . LYS A 1 247 ? -7.189 -2.416 58.641 1.00 41.47 247 LYS A O 1
ATOM 1893 N N . LYS A 1 248 ? -8.457 -4.251 59.095 1.00 44.50 248 LYS A N 1
ATOM 1894 C CA . LYS A 1 248 ? -9.379 -3.739 60.123 1.00 44.50 248 LYS A CA 1
ATOM 1895 C C . LYS A 1 248 ? -8.811 -2.550 60.903 1.00 44.50 248 LYS A C 1
ATOM 1897 O O . LYS A 1 248 ? -7.955 -2.754 61.755 1.00 44.50 248 LYS A O 1
ATOM 1902 N N . ASN A 1 249 ? -9.417 -1.381 60.739 1.00 36.12 249 ASN A N 1
ATOM 1903 C CA . ASN A 1 249 ? -9.559 -0.437 61.839 1.00 36.12 249 ASN A CA 1
ATOM 1904 C C . ASN A 1 249 ? -11.057 -0.205 62.059 1.00 36.12 249 ASN A C 1
ATOM 1906 O O . ASN A 1 249 ? -11.817 -0.033 61.110 1.00 36.12 249 ASN A O 1
ATOM 1910 N N . LYS A 1 250 ? -11.471 -0.361 63.320 1.00 38.84 250 LYS A N 1
ATOM 1911 C CA . LYS A 1 250 ? -12.856 -0.417 63.810 1.00 38.84 250 LYS A CA 1
ATOM 1912 C C . LYS A 1 250 ? -13.756 0.646 63.171 1.00 38.84 250 LYS A C 1
ATOM 1914 O O . LYS A 1 250 ? -13.504 1.836 63.331 1.00 38.84 250 LYS A O 1
ATOM 1919 N N . ILE A 1 251 ? -14.869 0.209 62.585 1.00 40.53 251 ILE A N 1
ATOM 1920 C CA . ILE A 1 251 ? -16.040 1.068 62.399 1.00 40.53 251 ILE A CA 1
ATOM 1921 C C . ILE A 1 251 ? -16.630 1.279 63.800 1.00 40.53 251 ILE A C 1
ATOM 1923 O O . ILE A 1 251 ? -17.124 0.329 64.405 1.00 40.53 251 ILE A O 1
ATOM 1927 N N . HIS A 1 252 ? -16.529 2.488 64.355 1.00 37.53 252 HIS A N 1
ATOM 1928 C CA . HIS A 1 252 ? -17.354 2.868 65.502 1.00 37.53 252 HIS A CA 1
ATOM 1929 C C . HIS A 1 252 ? -18.746 3.206 64.970 1.00 37.53 252 HIS A C 1
ATOM 1931 O O . HIS A 1 252 ? -18.995 4.328 64.544 1.00 37.53 252 HIS A O 1
ATOM 1937 N N . SER A 1 253 ? -19.652 2.233 64.971 1.00 44.09 253 SER A N 1
ATOM 1938 C CA . SER A 1 253 ? -21.080 2.528 64.888 1.00 44.09 253 SER A CA 1
ATOM 1939 C C . SER A 1 253 ? -21.539 2.974 66.277 1.00 44.09 253 SER A C 1
ATOM 1941 O O . SER A 1 253 ? -21.614 2.147 67.187 1.00 44.09 253 SER A O 1
ATOM 1943 N N . GLN A 1 254 ? -21.818 4.264 66.472 1.00 38.84 254 GLN A N 1
ATOM 1944 C CA . GLN A 1 254 ? -22.679 4.659 67.587 1.00 38.84 254 GLN A CA 1
ATOM 1945 C C . GLN A 1 254 ? -24.129 4.324 67.205 1.00 38.84 254 GLN A C 1
ATOM 1947 O O . GLN A 1 254 ? -24.547 4.682 66.103 1.00 38.84 254 GLN A O 1
ATOM 1952 N N . PRO A 1 255 ? -24.895 3.619 68.054 1.00 36.94 255 PRO A N 1
ATOM 1953 C CA . PRO A 1 255 ? -26.306 3.393 67.790 1.00 36.94 255 PRO A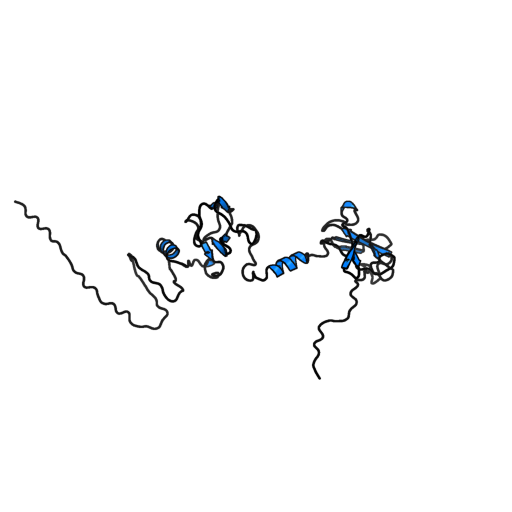 CA 1
ATOM 1954 C C . PRO A 1 255 ? -27.061 4.718 67.950 1.00 36.94 255 PRO A C 1
ATOM 1956 O O . PRO A 1 255 ? -26.994 5.358 68.999 1.00 36.94 255 PRO A O 1
ATOM 1959 N N . ILE A 1 256 ? -27.776 5.126 66.904 1.00 39.22 256 ILE A N 1
ATOM 1960 C CA . ILE A 1 256 ? -28.754 6.212 66.980 1.00 39.22 256 ILE A CA 1
ATOM 1961 C C . ILE A 1 256 ? -29.923 5.680 67.815 1.00 39.22 256 ILE A C 1
ATOM 1963 O O . ILE A 1 256 ? -30.567 4.700 67.439 1.00 39.22 256 ILE A O 1
ATOM 1967 N N . LEU A 1 257 ? -30.163 6.292 68.975 1.00 36.34 257 LEU A N 1
ATOM 1968 C CA . LEU A 1 257 ? -31.376 6.069 69.756 1.00 36.34 257 LEU A CA 1
ATOM 1969 C C . LEU A 1 257 ? -32.563 6.560 68.921 1.00 36.34 257 LEU A C 1
ATOM 1971 O O . LEU A 1 257 ? -32.650 7.742 68.600 1.00 36.34 257 LEU A O 1
ATOM 1975 N N . ALA A 1 258 ? -33.453 5.647 68.538 1.00 38.50 258 ALA A N 1
ATOM 1976 C CA . ALA A 1 258 ? -34.710 6.002 67.900 1.00 38.50 258 ALA A CA 1
ATOM 1977 C C . ALA A 1 258 ? -35.615 6.690 68.934 1.00 38.50 258 ALA A C 1
ATOM 1979 O O . ALA A 1 258 ? -36.096 6.047 69.870 1.00 38.50 258 ALA A O 1
ATOM 1980 N N . GLU A 1 259 ? -35.853 7.991 68.779 1.00 37.38 259 GLU A N 1
ATOM 1981 C CA . GLU A 1 259 ? -36.978 8.649 69.439 1.00 37.38 259 GLU A CA 1
ATOM 1982 C C . GLU A 1 259 ? -38.272 8.160 68.776 1.00 37.38 259 GLU A C 1
ATOM 1984 O O . GLU A 1 259 ? -38.637 8.570 67.676 1.00 37.38 259 GLU A O 1
ATOM 1989 N N . ASN A 1 260 ? -38.958 7.228 69.437 1.00 37.75 260 ASN A N 1
ATOM 1990 C CA . ASN A 1 260 ? -40.315 6.835 69.076 1.00 37.75 260 ASN A CA 1
ATOM 1991 C C . ASN A 1 260 ? -41.289 7.936 69.510 1.00 37.75 260 ASN A C 1
ATOM 1993 O O . ASN A 1 260 ? -41.802 7.916 70.630 1.00 37.75 260 ASN A O 1
ATOM 1997 N N . THR A 1 261 ? -41.595 8.874 68.618 1.00 35.53 261 THR A N 1
ATOM 1998 C CA . THR A 1 261 ? -42.733 9.783 68.798 1.00 35.53 261 THR A CA 1
ATOM 1999 C C . THR A 1 261 ? -44.018 9.040 68.426 1.00 35.53 261 THR A C 1
ATOM 2001 O O . THR A 1 261 ? -44.459 9.045 67.278 1.00 35.53 261 THR A O 1
ATOM 2004 N N . ILE A 1 262 ? -44.621 8.348 69.396 1.00 36.19 262 ILE A N 1
ATOM 2005 C CA . ILE A 1 262 ? -45.979 7.805 69.263 1.00 36.19 262 ILE A CA 1
ATOM 2006 C C . ILE A 1 262 ? -46.956 8.971 69.453 1.00 36.19 262 ILE A C 1
ATOM 2008 O O . ILE A 1 262 ? -47.256 9.361 70.578 1.00 36.19 262 ILE A O 1
ATOM 2012 N N . ASN A 1 263 ? -47.466 9.526 68.354 1.00 36.31 263 AS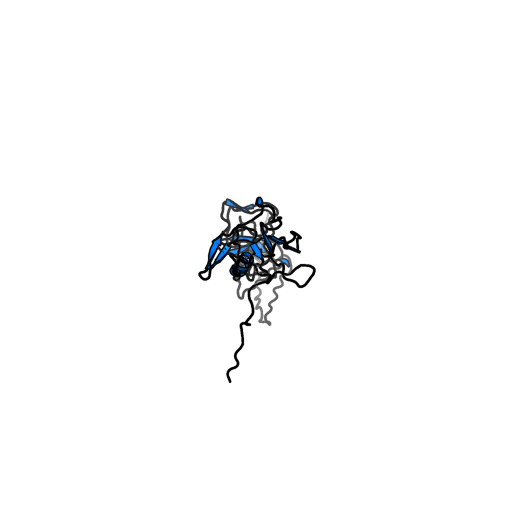N A N 1
ATOM 2013 C CA . ASN A 1 263 ? -48.651 10.380 68.395 1.00 36.31 263 ASN A CA 1
ATOM 2014 C C . ASN A 1 263 ? -49.888 9.489 68.581 1.00 36.31 263 ASN A C 1
ATOM 2016 O O . ASN A 1 263 ? -50.401 8.921 67.617 1.00 36.31 263 ASN A O 1
ATOM 2020 N N . SER A 1 264 ? -50.378 9.355 69.814 1.00 38.38 264 SER A N 1
ATOM 2021 C CA . SER A 1 264 ? -51.714 8.817 70.072 1.00 38.38 264 SER A CA 1
ATOM 2022 C C . SER A 1 264 ? -52.763 9.901 69.811 1.00 38.38 264 SER A C 1
ATOM 2024 O O . SER A 1 264 ? -52.911 10.869 70.555 1.00 38.38 264 SER A O 1
ATOM 2026 N N . VAL A 1 265 ? -53.515 9.737 68.724 1.00 37.22 265 VAL A N 1
ATOM 2027 C CA . VAL A 1 265 ? -54.762 10.470 68.491 1.00 37.22 265 VAL A CA 1
ATOM 2028 C C . VAL A 1 265 ? -55.835 9.834 69.374 1.00 37.22 265 VAL A C 1
ATOM 2030 O O . VAL A 1 265 ? -56.337 8.757 69.065 1.00 37.22 265 VAL A O 1
ATOM 2033 N N . ASN A 1 266 ? -56.192 10.488 70.480 1.00 37.91 266 ASN A N 1
ATOM 2034 C CA . ASN A 1 266 ? -57.411 10.162 71.219 1.00 37.91 266 ASN A CA 1
ATOM 2035 C C . ASN A 1 266 ? -58.609 10.789 70.493 1.00 37.91 266 ASN A C 1
ATOM 2037 O O . ASN A 1 266 ? -58.871 11.983 70.631 1.00 37.91 266 ASN A O 1
ATOM 2041 N N . GLN A 1 267 ? -59.348 9.981 69.731 1.00 37.31 267 GLN A N 1
ATOM 2042 C CA . GLN A 1 267 ? -60.754 10.261 69.445 1.00 37.31 267 GLN A CA 1
ATOM 2043 C C . GLN A 1 267 ? -61.580 9.827 70.662 1.00 37.31 267 GLN A C 1
ATOM 2045 O O . GLN A 1 267 ? -61.658 8.640 70.966 1.00 37.31 267 GLN A O 1
ATOM 2050 N N . ALA A 1 268 ? -62.192 10.790 71.351 1.00 36.72 268 ALA A N 1
ATOM 2051 C CA . ALA A 1 268 ? -63.306 10.546 72.258 1.00 36.72 268 ALA A CA 1
ATOM 2052 C C . ALA A 1 268 ? -64.543 11.245 71.683 1.00 36.72 268 ALA A C 1
ATOM 2054 O O . ALA A 1 268 ? -64.592 12.468 71.564 1.00 36.72 268 ALA A O 1
ATOM 2055 N N . THR A 1 269 ? -65.495 10.418 71.272 1.00 40.09 269 THR A N 1
ATOM 2056 C CA . THR A 1 269 ? -66.867 10.738 70.880 1.00 40.09 269 THR A CA 1
ATOM 2057 C C . THR A 1 269 ? -67.631 11.352 72.062 1.00 40.09 269 THR A C 1
ATOM 2059 O O . THR A 1 269 ? -67.448 10.908 73.197 1.00 40.09 269 THR A O 1
ATOM 2062 N N . ILE A 1 270 ? -68.490 12.341 71.788 1.00 42.91 270 ILE A N 1
ATOM 2063 C CA . ILE A 1 270 ? -69.650 12.708 72.625 1.00 42.91 270 ILE A CA 1
ATOM 2064 C C . ILE A 1 270 ? -70.859 11.964 72.065 1.00 42.91 270 ILE A C 1
ATOM 2066 O O . ILE A 1 270 ? -70.993 11.971 70.819 1.00 42.91 270 ILE A O 1
#

Organism: NCBI:txid158836

pLDDT: mean 72.79, std 21.09, range [35.53, 97.88]

Radius of gyration: 35.67 Å; chains: 1; bounding box: 112×40×101 Å

Secondary structure (DSSP, 8-state):
-PPP---------PPP-EETTEEEE-TT-EEEEESTTS-TTSGGGB--EEEE-TTS-EEEEPSSEEE-TTS-EEETTEE--EE-SS--EEEEE-TTS-EEEEES-S-SS-HHHHHHHHHTTT-TT-TT--TTSEESSSTTPPP-TTPEEPTT--EEEETTEEEEESS--SS-EE-S-B-SSEETTTEEEEEGGGTTSGGGT-----SHHHHHHHHTS-S-----SS-----S----SS------SS-------PPP--------------

Sequence (270 aa):
MSDITANVVVSMPSQLFTLARSFKAVANGKIYIGQIDTDPTIPANQIQVYIEGEDGDLIPVSQPILINAGGYPVYNGQITKFVTVKGHSMSVYDAYGVQQFYFPNILGYEPDQFASTLNLSWLRGMNGFLGGDVYPPSIGVNANVGEIIPAGTRYIRLNGVVMMLSAPLSSPLTIASYDTTSINGSVELYPVTFFHEVNSGWKIAQNDTQLQRLLGVGGNIILSSENYTLSGDFTVNSDLTIKSKWKKNKIHSQPILAENTINSVNQATI

Foldseek 3Di:
DDDDDDPDDDDDPFDFDAFQPDRAALAFKWKFKFAAQDDRVDVVRGDWKFFQDPVRDTHTDDDTFTAHRRRAGDDPPDRTDIDDPWWIWMWMAGPVRDTRDTDSTPCPDDVVVVVVVVVCVVPPQDPPDDPQQEPPRDQPDADDQQDKDAAQHQWGHHPNFIWGWLDGHNGIDGQNDDDCADGPLPIGIHGSVPPDPSVVVADADPDPSSVVVVVVDDDDYDHDDDDDDDDDDDDDPDDDDDDDPDDDDDDPDDDDPDPPPPPDDDDDDD

InterPro domains:
  IPR009093 Bacteriophage P22 tailspike, N-terminal [PF09008] (1-113)
  IPR036730 Phage P22 tailspike-like, N-terminal domain superfamily [G3DSA:2.170.14.10] (2-111)
  IPR036730 Phage P22 tailspike-like, N-terminal domain superfamily [SSF51327] (7-108)